Protein AF-A0A965QTH3-F1 (afdb_monomer_lite)

Radius of gyration: 21.05 Å; chains: 1; bounding box: 61×45×64 Å

pLDDT: mean 93.84, std 9.24, range [48.47, 98.81]

Foldseek 3Di:
DCVVVVVLLVVLVVVLVVLCVVCVVVVHGQAPDPPDPVSVVSNVSNVVSLVSNLVSLVVQLVCLVPDDDPDAPQLSLLQNLLSVLLNVLSVLVVVLNVQQNVQVVVVHHSQFDAQAAGSNQLSVLRNCSNPVSNVLLVLLVVLVPDSVLSNQLSVLLSQLSVLSSVLSVVCNNVRHHPPRDDPVSVVSNVSSVCSNVVSVVVSVVSNVPDDPPPPPPPPDD

Sequence (221 aa):
GDAWLAWATSLALGVEVALIDLQCWRGVASHFNRATPLDSALYDLMGALILGVTLVTFDLTVRWCVRRVDCDAAMLLAGRAGLALLFVSCLLGIWASVHGDRRVALGLSPETLGAAGVVKFPHGAAIHALQWLPVLAWAARRAGLDERRRLGCVAAATLGTVLVLGYALWQTLAGRGRFDAEPAAAILLFSGVACLAVPVGVTLWAAARRRPPGSAATRSA

Secondary structure (DSSP, 8-state):
-THHHHHHHHHHHHHHHHHHHHHHHTTS-SSS--SSHHHHHHHHHHHHHHHHHHHHHHHHHHHHHHS---S-HHHHHHHHHHHHHHHHHHHHHHHHHHHHHHHHHTTS-TTEETTTEETTHHHHHHTTHHHHHHHHHHHHHHTT--HHHHHHHHHHHHHHHHHHHHHHHHHHHTT--TT---HHHHHHHHHHHHHHHHHHHHHHHHHHHS--TTTTS----

Structure (mmCIF, N/CA/C/O backbone):
data_AF-A0A965QTH3-F1
#
_entry.id   AF-A0A965QTH3-F1
#
loop_
_atom_site.group_PDB
_atom_site.id
_atom_site.type_symbol
_atom_site.label_atom_id
_atom_site.label_alt_id
_atom_site.label_comp_id
_atom_site.label_asym_id
_atom_site.label_entity_id
_atom_site.label_seq_id
_atom_site.pdbx_PDB_ins_code
_atom_site.Cartn_x
_atom_site.Cartn_y
_atom_site.Cartn_z
_atom_site.occupancy
_atom_site.B_iso_or_equiv
_atom_site.auth_seq_id
_atom_site.auth_comp_id
_atom_site.auth_asym_id
_atom_site.auth_atom_id
_atom_site.pdbx_PDB_model_num
ATOM 1 N N . GLY A 1 1 ? -23.443 13.864 -4.305 1.00 73.00 1 GLY A N 1
ATOM 2 C CA . GLY A 1 1 ? -22.789 12.811 -3.503 1.00 73.00 1 GLY A CA 1
ATOM 3 C C . GLY A 1 1 ? -21.592 12.270 -4.259 1.00 73.00 1 GLY A C 1
ATOM 4 O O . GLY A 1 1 ? -21.601 12.336 -5.481 1.00 73.00 1 GLY A O 1
ATOM 5 N N . ASP A 1 2 ? -20.596 11.732 -3.553 1.00 81.81 2 ASP A N 1
ATOM 6 C CA . ASP A 1 2 ? -19.312 11.273 -4.125 1.00 81.81 2 ASP A CA 1
ATOM 7 C C . ASP A 1 2 ? -19.381 9.878 -4.781 1.00 81.81 2 ASP A C 1
ATOM 9 O O . ASP A 1 2 ? -18.364 9.297 -5.146 1.00 81.81 2 ASP A O 1
ATOM 13 N N . ALA A 1 3 ? -20.588 9.330 -4.957 1.00 86.38 3 ALA A N 1
ATOM 14 C CA . ALA A 1 3 ? -20.800 7.995 -5.512 1.00 86.38 3 ALA A CA 1
ATOM 15 C C . ALA A 1 3 ? -20.197 7.832 -6.915 1.00 86.38 3 ALA A C 1
ATOM 17 O O . ALA A 1 3 ? -19.650 6.782 -7.228 1.00 86.38 3 ALA A O 1
ATOM 18 N N . TRP A 1 4 ? -20.258 8.872 -7.749 1.00 88.56 4 TRP A N 1
ATOM 19 C CA . TRP A 1 4 ? -19.684 8.829 -9.093 1.00 88.56 4 TRP A CA 1
ATOM 20 C C . TRP A 1 4 ? -18.149 8.763 -9.066 1.00 88.56 4 TRP A C 1
ATOM 22 O O . TRP A 1 4 ? -17.576 8.030 -9.863 1.00 88.56 4 TRP A O 1
ATOM 32 N N . LEU A 1 5 ? -17.491 9.456 -8.123 1.00 88.19 5 LEU A N 1
ATOM 33 C CA . LEU A 1 5 ? -16.039 9.370 -7.920 1.00 88.19 5 LEU A CA 1
ATOM 34 C C . LEU A 1 5 ? -15.651 7.973 -7.451 1.00 88.19 5 LEU A C 1
ATOM 36 O O . LEU A 1 5 ? -14.729 7.381 -7.997 1.00 88.19 5 LEU A O 1
ATOM 40 N N . ALA A 1 6 ? -16.393 7.420 -6.489 1.00 86.25 6 ALA A N 1
ATOM 41 C CA . ALA A 1 6 ? -16.163 6.064 -6.004 1.00 86.25 6 ALA A CA 1
ATOM 42 C C . ALA A 1 6 ? -16.303 5.023 -7.129 1.00 86.25 6 ALA A C 1
ATOM 44 O O . ALA A 1 6 ? -15.431 4.168 -7.282 1.00 86.25 6 ALA A O 1
ATOM 45 N N . TRP A 1 7 ? -17.354 5.122 -7.952 1.00 89.88 7 TRP A N 1
ATOM 46 C CA . TRP A 1 7 ? -17.544 4.245 -9.110 1.00 89.88 7 TRP A CA 1
ATOM 47 C C . TRP A 1 7 ? -16.446 4.418 -10.153 1.00 89.88 7 TRP A C 1
ATOM 49 O O . TRP A 1 7 ? -15.889 3.419 -10.594 1.00 89.88 7 TRP A O 1
ATOM 59 N N . ALA A 1 8 ? -16.101 5.656 -10.514 1.00 88.62 8 ALA A N 1
ATOM 60 C CA . ALA A 1 8 ? -15.044 5.938 -11.480 1.00 88.62 8 ALA A CA 1
ATOM 61 C C . ALA A 1 8 ? -13.688 5.385 -11.014 1.00 88.62 8 ALA A C 1
ATOM 63 O O . ALA A 1 8 ? -13.015 4.703 -11.780 1.00 88.62 8 ALA A O 1
ATOM 64 N N . THR A 1 9 ? -13.315 5.604 -9.750 1.00 90.12 9 THR A N 1
ATOM 65 C CA . THR A 1 9 ? -12.084 5.056 -9.163 1.00 90.12 9 THR A CA 1
ATOM 66 C C . THR A 1 9 ? -12.103 3.531 -9.131 1.00 90.12 9 THR A C 1
ATOM 68 O O . THR A 1 9 ? -11.123 2.904 -9.525 1.00 90.12 9 THR A O 1
ATOM 71 N N . SER A 1 10 ? -13.213 2.919 -8.710 1.00 91.06 10 SER A N 1
ATOM 72 C CA . SER A 1 10 ? -13.341 1.459 -8.676 1.00 91.06 10 SER A CA 1
ATOM 73 C C . SER A 1 10 ? -13.263 0.837 -10.072 1.00 91.06 10 SER A C 1
ATOM 75 O O . SER A 1 10 ? -12.622 -0.198 -10.237 1.00 91.06 10 SER A O 1
ATOM 77 N N . LEU A 1 11 ? -13.903 1.452 -11.070 1.00 94.25 11 LEU A N 1
ATOM 78 C CA . LEU A 1 11 ? -13.837 1.023 -12.468 1.00 94.25 11 LEU A CA 1
ATOM 79 C C . LEU A 1 11 ? -12.425 1.175 -13.024 1.00 94.25 11 LEU A C 1
ATOM 81 O O . LEU A 1 11 ? -11.930 0.236 -13.631 1.00 94.25 11 LEU A O 1
ATOM 85 N N . ALA A 1 12 ? -11.764 2.311 -12.787 1.00 95.06 12 ALA A N 1
ATOM 86 C CA . ALA A 1 12 ? -10.400 2.544 -13.251 1.00 95.06 12 ALA A CA 1
ATOM 87 C C . ALA A 1 12 ? -9.425 1.489 -12.710 1.00 95.06 12 ALA A C 1
ATOM 89 O O . ALA A 1 12 ? -8.691 0.892 -13.491 1.00 95.06 12 ALA A O 1
ATOM 90 N N . LEU A 1 13 ? -9.485 1.195 -11.405 1.00 93.81 13 LEU A N 1
ATOM 91 C CA . LEU A 1 13 ? -8.677 0.145 -10.776 1.00 93.81 13 LEU A CA 1
ATOM 92 C C . LEU A 1 13 ? -9.013 -1.253 -11.319 1.00 93.81 13 LEU A C 1
ATOM 94 O O . LEU A 1 13 ? -8.118 -2.051 -11.576 1.00 93.81 13 LEU A O 1
ATOM 98 N N . GLY A 1 14 ? -10.299 -1.561 -11.515 1.00 96.38 14 GLY A N 1
ATOM 99 C CA . GLY A 1 14 ? -10.724 -2.849 -12.070 1.00 96.38 14 GLY A CA 1
ATOM 100 C C . GLY A 1 14 ? -10.267 -3.053 -13.516 1.00 96.38 14 GLY A C 1
ATOM 101 O O . GLY A 1 14 ? -9.782 -4.127 -13.865 1.00 96.38 14 GLY A O 1
ATOM 102 N N . VAL A 1 15 ? -10.381 -2.012 -14.346 1.00 97.56 15 VAL A N 1
ATOM 103 C CA . VAL A 1 15 ? -9.888 -2.020 -15.729 1.00 97.56 15 VAL A CA 1
ATOM 104 C C . VAL A 1 15 ? -8.377 -2.183 -15.743 1.00 97.56 15 VAL A C 1
ATOM 106 O O . VAL A 1 15 ? -7.878 -3.025 -16.473 1.00 97.56 15 VAL A O 1
ATOM 109 N N . GLU A 1 16 ? -7.644 -1.433 -14.928 1.00 96.00 16 GLU A N 1
ATOM 110 C CA . GLU A 1 16 ? -6.188 -1.535 -14.871 1.00 96.00 16 GLU A CA 1
ATOM 111 C C . GLU A 1 16 ? -5.713 -2.956 -14.529 1.00 96.00 16 GLU A C 1
ATOM 113 O O . GLU A 1 16 ? -4.868 -3.499 -15.239 1.00 96.00 16 GLU A O 1
ATOM 118 N N . VAL A 1 17 ? -6.292 -3.594 -13.503 1.00 96.19 17 VAL A N 1
ATOM 119 C CA . VAL A 1 17 ? -5.976 -4.992 -13.161 1.00 96.19 17 VAL A CA 1
ATOM 120 C C . VAL A 1 17 ? -6.290 -5.922 -14.335 1.00 96.19 17 VAL A C 1
ATOM 122 O O . VAL A 1 17 ? -5.450 -6.740 -14.700 1.00 96.19 17 VAL A O 1
ATOM 125 N N . ALA A 1 18 ? -7.432 -5.739 -15.005 1.00 98.06 18 ALA A N 1
ATOM 126 C CA . ALA A 1 18 ? -7.775 -6.525 -16.189 1.00 98.06 18 ALA A CA 1
ATOM 127 C C . ALA A 1 18 ? -6.779 -6.329 -17.350 1.00 98.06 18 ALA A C 1
ATOM 129 O O . ALA A 1 18 ? -6.479 -7.282 -18.069 1.00 98.06 18 ALA A O 1
ATOM 130 N N . LEU A 1 19 ? -6.234 -5.120 -17.538 1.00 98.06 19 LEU A N 1
ATOM 131 C CA . LEU A 1 19 ? -5.194 -4.849 -18.538 1.00 98.06 19 LEU A CA 1
ATOM 132 C C . LEU A 1 19 ? -3.857 -5.508 -18.170 1.00 98.06 19 LEU A C 1
ATOM 134 O O . LEU A 1 19 ? -3.174 -6.042 -19.048 1.00 98.06 19 LEU A O 1
ATOM 138 N N . ILE A 1 20 ? -3.492 -5.506 -16.885 1.00 96.94 20 ILE A N 1
ATOM 139 C CA . ILE A 1 20 ? -2.313 -6.218 -16.374 1.00 96.94 20 ILE A CA 1
ATOM 140 C C . ILE A 1 20 ? -2.454 -7.722 -16.629 1.00 96.94 20 ILE A C 1
ATOM 142 O O . ILE A 1 20 ? -1.529 -8.338 -17.166 1.00 96.94 20 ILE A O 1
ATOM 146 N N . ASP A 1 21 ? -3.612 -8.294 -16.303 1.00 97.94 21 ASP A N 1
ATOM 147 C CA . ASP A 1 21 ? -3.910 -9.713 -16.499 1.00 97.94 21 ASP A CA 1
ATOM 148 C C . ASP A 1 21 ? -3.922 -10.087 -17.985 1.00 97.94 21 ASP A C 1
ATOM 150 O O . ASP A 1 21 ? -3.374 -11.120 -18.368 1.00 97.94 21 ASP A O 1
ATOM 154 N N . LEU A 1 22 ? -4.468 -9.221 -18.846 1.00 98.00 22 LEU A N 1
ATOM 155 C CA . LEU A 1 22 ? -4.425 -9.395 -20.297 1.00 98.00 22 LEU A CA 1
ATOM 156 C C . LEU A 1 22 ? -2.983 -9.483 -20.811 1.00 98.00 22 LEU A C 1
ATOM 158 O O . LEU A 1 22 ? -2.667 -10.362 -21.614 1.00 98.00 22 LEU A O 1
ATOM 162 N N . GLN A 1 23 ? -2.100 -8.589 -20.360 1.00 98.12 23 GLN A N 1
ATOM 163 C CA . GLN A 1 23 ? -0.690 -8.620 -20.753 1.00 98.12 23 GLN A CA 1
ATOM 164 C C . GLN A 1 23 ? 0.025 -9.868 -20.215 1.00 98.12 23 GLN A C 1
ATOM 166 O O . GLN A 1 23 ? 0.783 -10.506 -20.948 1.00 98.12 23 GLN A O 1
ATOM 171 N N . CYS A 1 24 ? -0.294 -10.284 -18.986 1.00 97.44 24 CYS A N 1
ATOM 172 C CA . CYS A 1 24 ? 0.198 -11.535 -18.414 1.00 97.44 24 CYS A CA 1
ATOM 173 C C . CYS A 1 24 ? -0.239 -12.755 -19.244 1.00 97.44 24 CYS A C 1
ATOM 175 O O . CYS A 1 24 ? 0.595 -13.595 -19.581 1.00 97.44 24 CYS A O 1
ATOM 177 N N . TRP A 1 25 ? -1.512 -12.820 -19.647 1.00 98.06 25 TRP A N 1
ATOM 178 C CA . TRP A 1 25 ? -2.051 -13.883 -20.502 1.00 98.06 25 TRP A CA 1
ATOM 179 C C . TRP A 1 25 ? -1.383 -13.925 -21.882 1.00 98.06 25 TRP A C 1
ATOM 181 O O . TRP A 1 25 ? -1.122 -15.002 -22.415 1.00 98.06 25 TRP A O 1
ATOM 191 N N . ARG A 1 26 ? -1.031 -12.759 -22.434 1.00 97.81 26 ARG A N 1
ATOM 192 C CA . ARG A 1 26 ? -0.237 -12.641 -23.668 1.00 97.81 26 ARG A CA 1
ATOM 193 C C . ARG A 1 26 ? 1.234 -13.050 -23.496 1.00 97.81 26 ARG A C 1
ATOM 195 O O . ARG A 1 26 ? 1.957 -13.083 -24.488 1.00 97.81 26 ARG A O 1
ATOM 202 N N . GLY A 1 27 ? 1.688 -13.341 -22.276 1.00 97.69 27 GLY A N 1
ATOM 203 C CA . GLY A 1 27 ? 3.070 -13.721 -21.981 1.00 97.69 27 GLY A CA 1
ATOM 204 C C . GLY A 1 27 ? 4.064 -12.561 -22.069 1.00 97.69 27 GLY A C 1
ATOM 205 O O . GLY A 1 27 ? 5.256 -12.798 -22.256 1.00 97.69 27 GLY A O 1
ATOM 206 N N . VAL A 1 28 ? 3.596 -11.314 -21.956 1.00 97.44 28 VAL A N 1
ATOM 207 C CA . VAL A 1 28 ? 4.435 -10.112 -22.061 1.00 97.44 28 VAL A CA 1
ATOM 208 C C . VAL A 1 28 ? 4.314 -9.234 -20.816 1.00 97.44 28 VAL A C 1
ATOM 210 O O . VAL A 1 28 ? 3.389 -9.362 -20.014 1.00 97.44 28 VAL A O 1
ATOM 213 N N . ALA A 1 29 ? 5.269 -8.323 -20.629 1.00 95.62 29 ALA A N 1
ATOM 214 C CA . ALA A 1 29 ? 5.224 -7.383 -19.516 1.00 95.62 29 ALA A CA 1
ATOM 215 C C . ALA A 1 29 ? 4.083 -6.364 -19.695 1.00 95.62 29 ALA A C 1
ATOM 217 O O . ALA A 1 29 ? 3.854 -5.861 -20.796 1.00 95.62 29 ALA A O 1
ATOM 218 N N . SER A 1 30 ? 3.394 -6.036 -18.598 1.00 95.44 30 SER A N 1
ATOM 219 C CA . SER A 1 30 ? 2.362 -4.990 -18.570 1.00 95.44 30 SER A CA 1
ATOM 220 C C . SER A 1 30 ? 2.936 -3.581 -18.422 1.00 95.44 30 SER A C 1
ATOM 222 O O . SER A 1 30 ? 2.372 -2.625 -18.939 1.00 95.44 30 SER A O 1
ATOM 224 N N . HIS A 1 31 ? 4.073 -3.457 -17.737 1.00 94.94 31 HIS A N 1
ATOM 225 C CA . HIS A 1 31 ? 4.757 -2.190 -17.498 1.00 94.94 31 HIS A CA 1
ATOM 226 C C . HIS A 1 31 ? 6.033 -2.116 -18.327 1.00 94.94 31 HIS A C 1
ATOM 228 O O . HIS A 1 31 ? 6.729 -3.120 -18.485 1.00 94.94 31 HIS A O 1
ATOM 234 N N . PHE A 1 32 ? 6.345 -0.920 -18.830 1.00 96.12 32 PHE A N 1
ATOM 235 C CA . PHE A 1 32 ? 7.541 -0.626 -19.632 1.00 96.12 32 PHE A CA 1
ATOM 236 C C . PHE A 1 32 ? 7.612 -1.344 -20.991 1.00 96.12 32 PHE A C 1
ATOM 238 O O . PHE A 1 32 ? 8.602 -1.213 -21.711 1.00 96.12 32 PHE A O 1
ATOM 245 N N . ASN A 1 33 ? 6.572 -2.088 -21.376 1.00 95.81 33 ASN A N 1
ATOM 246 C CA . ASN A 1 33 ? 6.525 -2.786 -22.652 1.00 95.81 33 ASN A CA 1
ATOM 247 C C . ASN A 1 33 ? 6.054 -1.848 -23.769 1.00 95.81 33 ASN A C 1
ATOM 249 O O . ASN A 1 33 ? 4.888 -1.469 -23.839 1.00 95.81 33 ASN A O 1
ATOM 253 N N . ARG A 1 34 ? 6.980 -1.499 -24.663 1.00 95.50 34 ARG A N 1
ATOM 254 C CA . ARG A 1 34 ? 6.742 -0.651 -25.841 1.00 95.50 34 ARG A CA 1
ATOM 255 C C . ARG A 1 34 ? 7.023 -1.395 -27.155 1.00 95.50 34 ARG A C 1
ATOM 257 O O . ARG A 1 34 ? 7.287 -0.762 -28.170 1.00 95.50 34 ARG A O 1
ATOM 264 N N . ALA A 1 35 ? 7.010 -2.732 -27.145 1.00 95.81 35 ALA A N 1
ATOM 265 C CA . ALA A 1 35 ? 7.420 -3.542 -28.296 1.00 95.81 35 ALA A CA 1
ATOM 266 C C . ALA A 1 35 ? 6.479 -3.413 -29.507 1.00 95.81 35 ALA A C 1
ATOM 268 O O . ALA A 1 35 ? 6.921 -3.513 -30.650 1.00 95.81 35 ALA A O 1
ATOM 269 N N . THR A 1 36 ? 5.185 -3.184 -29.266 1.00 97.62 36 THR A N 1
ATOM 270 C CA . THR A 1 36 ? 4.169 -3.011 -30.313 1.00 97.62 36 THR A CA 1
ATOM 271 C C . THR A 1 36 ? 3.303 -1.769 -30.058 1.00 97.62 36 THR A C 1
ATOM 273 O O . THR A 1 36 ? 3.272 -1.254 -28.931 1.00 97.62 36 THR A O 1
ATOM 276 N N . PRO A 1 37 ? 2.547 -1.284 -31.067 1.00 98.00 37 PRO A N 1
ATOM 277 C CA . PRO A 1 37 ? 1.574 -0.211 -30.863 1.00 98.00 37 PRO A CA 1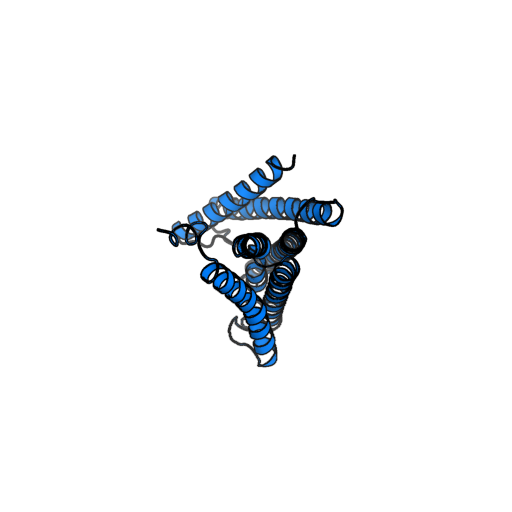
ATOM 278 C C . PRO A 1 37 ? 0.507 -0.558 -29.816 1.00 98.00 37 PRO A C 1
ATOM 280 O O . PRO A 1 37 ? 0.137 0.299 -29.018 1.00 98.00 37 PRO A O 1
ATOM 283 N N . LEU A 1 38 ? 0.055 -1.819 -29.777 1.00 97.50 38 LEU A N 1
ATOM 284 C CA . LEU A 1 38 ? -0.901 -2.290 -28.774 1.00 97.50 38 LEU A CA 1
ATOM 285 C C . LEU A 1 38 ? -0.301 -2.226 -27.366 1.00 97.50 38 LEU A C 1
ATOM 287 O O . LEU A 1 38 ? -0.939 -1.703 -26.460 1.00 97.50 38 LEU A O 1
ATOM 291 N N . ASP A 1 39 ? 0.926 -2.717 -27.180 1.00 97.94 39 ASP A N 1
ATOM 292 C CA . ASP A 1 39 ? 1.582 -2.700 -25.865 1.00 97.94 39 ASP A CA 1
ATOM 293 C C . ASP A 1 39 ? 1.787 -1.278 -25.351 1.00 97.94 39 ASP A C 1
ATOM 295 O O . ASP A 1 39 ? 1.510 -0.993 -24.187 1.00 97.94 39 ASP A O 1
ATOM 299 N N . SER A 1 40 ? 2.170 -0.373 -26.254 1.00 97.19 40 SER A N 1
ATOM 300 C CA . SER A 1 40 ? 2.314 1.048 -25.947 1.00 97.19 40 SER A CA 1
ATOM 301 C C . SER A 1 40 ? 0.989 1.672 -25.515 1.00 97.19 40 SER A C 1
ATOM 303 O O . SER A 1 40 ? 0.940 2.315 -24.471 1.00 97.19 40 SER A O 1
ATOM 305 N N . ALA A 1 41 ? -0.090 1.433 -26.267 1.00 98.12 41 ALA A N 1
ATOM 306 C CA . ALA A 1 41 ? -1.413 1.956 -25.938 1.00 98.12 41 ALA A CA 1
ATOM 307 C C . ALA A 1 41 ? -1.938 1.417 -24.598 1.00 98.12 41 ALA A C 1
ATOM 309 O O . ALA A 1 41 ? -2.519 2.169 -23.819 1.00 98.12 41 ALA A O 1
ATOM 310 N N . LEU A 1 42 ? -1.717 0.130 -24.312 1.00 98.00 42 LEU A N 1
ATOM 311 C CA . LEU A 1 42 ? -2.116 -0.483 -23.044 1.00 98.00 42 LEU A CA 1
ATOM 312 C C . LEU A 1 42 ? -1.326 0.089 -21.863 1.00 98.00 42 LEU A C 1
ATOM 314 O O . LEU A 1 42 ? -1.926 0.416 -20.840 1.00 98.00 42 LEU A O 1
ATOM 318 N N . TYR A 1 43 ? -0.011 0.266 -22.014 1.00 97.31 43 TYR A N 1
ATOM 319 C CA . TYR A 1 43 ? 0.823 0.869 -20.976 1.00 97.31 43 TYR A CA 1
ATOM 320 C C . TYR A 1 43 ? 0.450 2.342 -20.720 1.00 97.31 43 TYR A C 1
ATOM 322 O O . TYR A 1 43 ? 0.309 2.745 -19.565 1.00 97.31 43 TYR A O 1
ATOM 330 N N . ASP A 1 44 ? 0.194 3.127 -21.773 1.00 97.31 44 ASP A N 1
ATOM 331 C CA . ASP A 1 44 ? -0.268 4.519 -21.645 1.00 97.31 44 ASP A CA 1
ATOM 332 C C . ASP A 1 44 ? -1.647 4.612 -20.984 1.00 97.31 44 ASP A C 1
ATOM 334 O O . ASP A 1 44 ? -1.867 5.463 -20.119 1.00 97.31 44 ASP A O 1
ATOM 338 N N . LEU A 1 45 ? -2.572 3.718 -21.350 1.00 97.81 45 LEU A N 1
ATOM 339 C CA . LEU A 1 45 ? -3.907 3.663 -20.761 1.00 97.81 45 LEU A CA 1
ATOM 340 C C . LEU A 1 45 ? -3.842 3.355 -19.262 1.00 97.81 45 LEU A C 1
ATOM 342 O O . LEU A 1 45 ? -4.473 4.060 -18.477 1.00 97.81 45 LEU A O 1
ATOM 346 N N . MET A 1 46 ? -3.056 2.357 -18.851 1.00 97.38 46 MET A N 1
ATOM 347 C CA . MET A 1 46 ? -2.835 2.057 -17.431 1.00 97.38 46 MET A CA 1
ATOM 348 C C . MET A 1 46 ? -2.269 3.274 -16.684 1.00 97.38 46 MET A C 1
ATOM 350 O O . MET A 1 46 ? -2.794 3.659 -15.639 1.00 97.38 46 MET A O 1
ATOM 354 N N . GLY A 1 47 ? -1.258 3.939 -17.256 1.00 95.38 47 GLY A N 1
ATOM 355 C CA . GLY A 1 47 ? -0.683 5.158 -16.684 1.00 95.38 47 GLY A CA 1
ATOM 356 C C . GLY A 1 47 ? -1.711 6.282 -16.506 1.00 95.38 47 GLY A C 1
ATOM 357 O O . GLY A 1 47 ? -1.771 6.908 -15.445 1.00 95.38 47 GLY A O 1
ATOM 358 N N . ALA A 1 48 ? -2.565 6.510 -17.507 1.00 96.62 48 ALA A N 1
ATOM 359 C CA . ALA A 1 48 ? -3.630 7.510 -17.444 1.00 96.62 48 ALA A CA 1
ATOM 360 C C . ALA A 1 48 ? -4.695 7.173 -16.385 1.00 96.62 48 ALA A C 1
ATOM 362 O O . ALA A 1 48 ? -5.123 8.060 -15.639 1.00 96.62 48 ALA A O 1
ATOM 363 N N . LEU A 1 49 ? -5.094 5.899 -16.280 1.00 95.81 49 LEU A N 1
ATOM 364 C CA . LEU A 1 49 ? -6.033 5.425 -15.258 1.00 95.81 49 LEU A CA 1
ATOM 365 C C . LEU A 1 49 ? -5.484 5.679 -13.848 1.00 95.81 49 LEU A C 1
ATOM 367 O O . LEU A 1 49 ? -6.182 6.273 -13.023 1.00 95.81 49 LEU A O 1
ATOM 371 N N . ILE A 1 50 ? -4.224 5.319 -13.587 1.00 93.81 50 ILE A N 1
ATOM 372 C CA . ILE A 1 50 ? -3.588 5.535 -1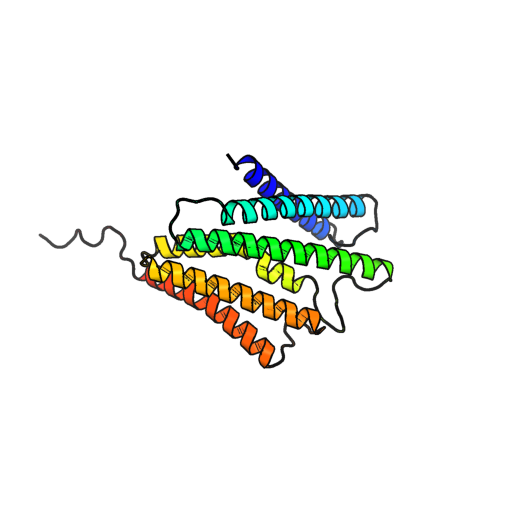2.279 1.00 93.81 50 ILE A CA 1
ATOM 373 C C . ILE A 1 50 ? -3.396 7.004 -11.954 1.00 93.81 50 ILE A C 1
ATOM 375 O O . ILE A 1 50 ? -3.596 7.400 -10.803 1.00 93.81 50 ILE A O 1
ATOM 379 N N . LEU A 1 51 ? -3.060 7.839 -12.936 1.00 95.06 51 LEU A N 1
ATOM 380 C CA . LEU A 1 51 ? -2.999 9.279 -12.718 1.00 95.06 51 LEU A CA 1
ATOM 381 C C . LEU A 1 51 ? -4.370 9.818 -12.281 1.00 95.06 51 LEU A C 1
ATOM 383 O O . LEU A 1 51 ? -4.458 10.550 -11.295 1.00 95.06 51 LEU A O 1
ATOM 387 N N . GLY A 1 52 ? -5.446 9.388 -12.947 1.00 94.81 52 GLY A N 1
ATOM 388 C CA . GLY A 1 52 ? -6.818 9.715 -12.558 1.00 94.81 52 GLY A CA 1
ATOM 389 C C . GLY A 1 52 ? -7.157 9.260 -11.134 1.00 94.81 52 GLY A C 1
ATOM 390 O O . GLY A 1 52 ? -7.626 10.060 -10.323 1.00 94.81 52 GLY A O 1
ATOM 391 N N . VAL A 1 53 ? -6.860 8.003 -10.792 1.00 93.69 53 VAL A N 1
ATOM 392 C CA . VAL A 1 53 ? -7.063 7.456 -9.437 1.00 93.69 53 VAL A CA 1
ATOM 393 C C . VAL A 1 53 ? -6.264 8.240 -8.395 1.00 93.69 53 VAL A C 1
ATOM 395 O O . VAL A 1 53 ? -6.780 8.528 -7.314 1.00 93.69 53 VAL A O 1
ATOM 398 N N . THR A 1 54 ? -5.035 8.639 -8.720 1.00 95.00 54 THR A N 1
ATOM 399 C CA . THR A 1 54 ? -4.165 9.422 -7.834 1.00 95.00 54 THR A CA 1
ATOM 400 C C . THR A 1 54 ? -4.783 10.785 -7.525 1.00 95.00 54 THR A C 1
ATOM 402 O O . THR A 1 54 ? -4.835 11.179 -6.360 1.00 95.00 54 THR A O 1
ATOM 405 N N . LEU A 1 55 ? -5.310 11.481 -8.538 1.00 95.12 55 LEU A N 1
ATOM 406 C CA . LEU A 1 55 ? -5.969 12.781 -8.372 1.00 95.12 55 LEU A CA 1
ATOM 407 C C . LEU A 1 55 ? -7.247 12.677 -7.530 1.00 95.12 55 LEU A C 1
ATOM 409 O O . LEU A 1 55 ? -7.459 13.491 -6.631 1.00 95.12 55 LEU A O 1
ATOM 413 N N . VAL A 1 56 ? -8.073 11.654 -7.770 1.00 92.62 56 VAL A N 1
ATOM 414 C CA . VAL A 1 56 ? -9.280 11.418 -6.959 1.00 92.62 56 VAL A CA 1
ATOM 415 C C . VAL A 1 56 ? -8.912 11.072 -5.516 1.00 92.62 56 VAL A C 1
ATOM 417 O O . VAL A 1 56 ? -9.520 11.592 -4.582 1.00 92.62 56 VAL A O 1
ATOM 420 N N . THR A 1 57 ? -7.891 10.238 -5.313 1.00 92.00 57 THR A N 1
ATOM 421 C CA . THR A 1 57 ? -7.420 9.863 -3.972 1.00 92.00 57 THR A CA 1
ATOM 422 C C . THR A 1 57 ? -6.868 11.075 -3.225 1.00 92.00 57 THR A C 1
ATOM 424 O O . THR A 1 57 ? -7.167 11.243 -2.043 1.00 92.00 57 THR A O 1
ATOM 427 N N . PHE A 1 58 ? -6.124 11.956 -3.899 1.00 93.12 58 PHE A N 1
ATOM 428 C CA . PHE A 1 58 ? -5.660 13.223 -3.333 1.00 93.12 58 PHE A CA 1
ATOM 429 C C . PHE A 1 58 ? -6.830 14.094 -2.862 1.00 93.12 58 PHE A C 1
ATOM 431 O O . PHE A 1 58 ? -6.887 14.480 -1.694 1.00 93.12 58 PHE A O 1
ATOM 438 N N . ASP A 1 59 ? -7.798 14.347 -3.744 1.00 92.88 59 ASP A N 1
ATOM 439 C CA . ASP A 1 59 ? -8.979 15.156 -3.438 1.00 92.88 59 ASP A CA 1
ATOM 440 C C . ASP A 1 59 ? -9.801 14.558 -2.279 1.00 92.88 59 ASP A C 1
ATOM 442 O O . ASP A 1 59 ? -10.162 15.263 -1.333 1.00 92.88 59 ASP A O 1
ATOM 446 N N . LEU A 1 60 ? -10.040 13.242 -2.283 1.00 89.75 60 LEU A N 1
ATOM 447 C CA . LEU A 1 60 ? -10.711 12.550 -1.17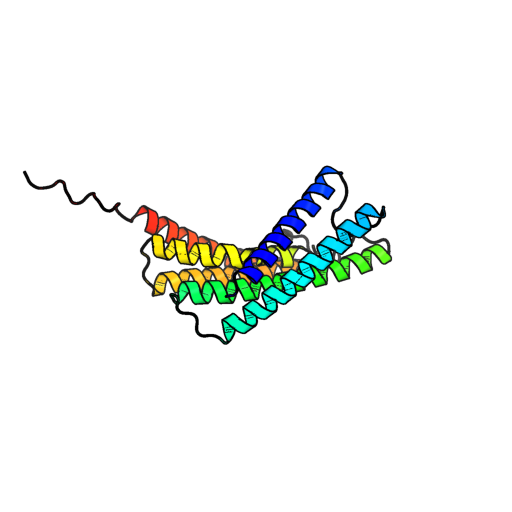6 1.00 89.75 60 LEU A CA 1
ATOM 448 C C . LEU A 1 60 ? -9.920 12.643 0.131 1.00 89.75 60 LEU A C 1
ATOM 450 O O . LEU A 1 60 ? -10.520 12.905 1.171 1.00 89.75 60 LEU A O 1
ATOM 454 N N . THR A 1 61 ? -8.596 12.487 0.093 1.00 90.50 61 THR A N 1
ATOM 455 C CA . THR A 1 61 ? -7.734 12.615 1.278 1.00 90.50 61 THR A CA 1
ATOM 456 C C . THR A 1 61 ? -7.852 14.014 1.881 1.00 90.50 61 THR A C 1
ATOM 458 O O . THR A 1 61 ? -8.103 14.152 3.079 1.00 90.50 61 THR A O 1
ATOM 461 N N . VAL A 1 62 ? -7.756 15.064 1.056 1.00 90.38 62 VAL A N 1
ATOM 462 C CA . VAL A 1 62 ? -7.899 16.459 1.501 1.00 90.38 62 VAL A CA 1
ATOM 463 C C . VAL A 1 62 ? -9.289 16.702 2.085 1.00 90.38 62 VAL A C 1
ATOM 465 O O . VAL A 1 62 ? -9.406 17.172 3.219 1.00 90.38 62 VAL A O 1
ATOM 468 N N . ARG A 1 63 ? -10.355 16.334 1.358 1.00 89.44 63 ARG A N 1
ATOM 469 C CA . ARG A 1 63 ? -11.743 16.518 1.812 1.00 89.44 63 ARG A CA 1
ATOM 470 C C . ARG A 1 63 ? -12.024 15.784 3.117 1.00 89.44 63 ARG A C 1
ATOM 472 O O . ARG A 1 63 ? -12.684 16.344 3.988 1.00 89.44 63 ARG A O 1
ATOM 479 N N . TRP A 1 64 ? -11.508 14.571 3.282 1.00 83.50 64 TRP A N 1
ATOM 480 C CA . TRP A 1 64 ? -11.701 13.767 4.489 1.00 83.50 64 TRP A CA 1
ATOM 481 C C . TRP A 1 64 ? -10.935 14.318 5.707 1.00 83.50 64 TRP A C 1
ATOM 483 O O . TRP A 1 64 ? -11.364 14.165 6.858 1.00 83.50 64 TRP A O 1
ATOM 493 N N . CYS A 1 65 ? -9.812 14.999 5.482 1.00 81.94 65 CYS A N 1
ATOM 494 C CA . CYS A 1 65 ? -9.078 15.692 6.540 1.00 81.94 65 CYS A CA 1
ATOM 495 C C . CYS A 1 65 ? -9.795 16.963 7.021 1.00 81.94 65 CYS A C 1
ATOM 497 O O . CYS A 1 65 ? -9.770 17.246 8.218 1.00 81.94 65 CYS A O 1
ATOM 499 N N . VAL A 1 66 ? -10.459 17.705 6.127 1.00 84.94 66 VAL A N 1
ATOM 500 C CA . VAL A 1 66 ? -11.077 19.005 6.464 1.00 84.94 66 VAL A CA 1
ATOM 501 C C . VAL A 1 66 ? -12.563 18.925 6.820 1.00 84.94 66 VAL A C 1
ATOM 503 O O . VAL A 1 66 ? -13.062 19.766 7.567 1.00 84.94 66 VAL A O 1
ATOM 506 N N . ARG A 1 67 ? -13.300 17.937 6.300 1.00 86.19 67 ARG A N 1
ATOM 507 C CA . ARG A 1 67 ? -14.737 17.793 6.568 1.00 86.19 67 ARG A CA 1
ATOM 508 C C . ARG A 1 67 ? -14.984 17.014 7.854 1.00 86.19 67 ARG A C 1
ATOM 510 O O . ARG A 1 67 ? -14.253 16.089 8.206 1.00 86.19 67 ARG A O 1
ATOM 517 N N . ARG A 1 68 ? -16.074 17.367 8.540 1.00 83.12 68 ARG A N 1
ATOM 518 C CA . ARG A 1 68 ? -16.627 16.537 9.614 1.00 83.12 68 ARG A CA 1
ATOM 519 C C . ARG A 1 68 ? -17.362 15.364 8.978 1.00 83.12 68 ARG A C 1
ATOM 521 O O . ARG A 1 68 ? -18.274 15.572 8.183 1.00 83.12 68 ARG A O 1
ATOM 528 N N . VAL A 1 69 ? -16.939 14.156 9.321 1.00 84.00 69 VAL A N 1
ATOM 529 C CA . VAL A 1 69 ? -17.584 12.907 8.914 1.00 84.00 69 VAL A CA 1
ATOM 530 C C . VAL A 1 69 ? -18.174 12.286 10.168 1.00 84.00 69 VAL A C 1
ATOM 532 O O . VAL A 1 69 ? -17.473 12.150 11.170 1.00 84.00 69 VAL A O 1
ATOM 535 N N . ASP A 1 70 ? -19.459 11.953 10.118 1.00 86.56 70 ASP A N 1
ATOM 536 C CA . ASP A 1 70 ? -20.151 11.316 11.233 1.00 86.56 70 ASP A CA 1
ATOM 537 C C . ASP A 1 70 ? -19.942 9.797 11.175 1.00 86.56 70 ASP A C 1
ATOM 539 O O . ASP A 1 70 ? -20.603 9.075 10.425 1.00 86.56 70 ASP A O 1
ATOM 543 N N . CYS A 1 71 ? -18.937 9.318 11.903 1.00 88.50 71 CYS A N 1
ATOM 544 C CA . CYS A 1 71 ? -18.642 7.901 12.084 1.00 88.50 71 CYS A CA 1
ATOM 545 C C . CYS A 1 71 ? -17.860 7.685 13.388 1.00 88.50 71 CYS A C 1
ATOM 547 O O . CYS A 1 71 ? -17.282 8.627 13.933 1.00 88.50 71 CYS A O 1
ATOM 549 N N . ASP A 1 72 ? -17.806 6.439 13.873 1.00 93.44 72 ASP A N 1
ATOM 550 C CA . ASP A 1 72 ? -17.007 6.087 15.053 1.00 93.44 72 ASP A CA 1
ATOM 551 C C . ASP A 1 72 ? -15.514 6.424 14.867 1.00 93.44 72 ASP A C 1
ATOM 553 O O . ASP A 1 72 ? -15.005 6.470 13.742 1.00 93.44 72 ASP A O 1
ATOM 557 N N . ALA A 1 73 ? -14.799 6.698 15.964 1.00 95.31 73 ALA A N 1
ATOM 558 C CA . ALA A 1 73 ? -13.446 7.250 15.903 1.00 95.31 73 ALA A CA 1
ATOM 559 C C . ALA A 1 73 ? -12.454 6.266 15.267 1.00 95.31 73 ALA A C 1
ATOM 561 O O . ALA A 1 73 ? -11.518 6.680 14.579 1.00 95.31 73 ALA A O 1
ATOM 562 N N . ALA A 1 74 ? -12.676 4.963 15.460 1.00 97.38 74 ALA A N 1
ATOM 563 C CA . ALA A 1 74 ? -11.884 3.916 14.828 1.00 97.38 74 ALA A CA 1
ATOM 564 C C . ALA A 1 74 ? -12.065 3.913 13.300 1.00 97.38 74 ALA A C 1
ATOM 566 O O . ALA A 1 74 ? -11.073 3.902 12.573 1.00 97.38 74 ALA A O 1
ATOM 567 N N . MET A 1 75 ? -13.304 3.982 12.804 1.00 97.06 75 MET A N 1
ATOM 568 C CA . MET A 1 75 ? -13.587 4.097 11.369 1.00 97.06 75 MET A CA 1
ATOM 569 C C . MET A 1 75 ? -13.060 5.413 10.779 1.00 97.06 75 MET A C 1
ATOM 571 O O . MET A 1 75 ? -12.508 5.418 9.677 1.00 97.06 75 MET A O 1
ATOM 575 N N . LEU A 1 76 ? -13.164 6.520 11.522 1.00 95.25 76 LEU A N 1
ATOM 576 C CA . LEU A 1 76 ? -12.640 7.816 11.092 1.00 95.25 76 LEU A CA 1
ATOM 577 C C . LEU A 1 76 ? -11.120 7.772 10.892 1.00 95.25 76 LEU A C 1
ATOM 579 O O . LEU A 1 76 ? -10.620 8.250 9.870 1.00 95.25 76 LEU A O 1
ATOM 583 N N . LEU A 1 77 ? -10.390 7.188 11.851 1.00 96.69 77 LEU A N 1
ATOM 584 C CA . LEU A 1 77 ? -8.946 6.981 11.744 1.00 96.69 77 LEU A CA 1
ATOM 585 C C . LEU A 1 77 ? -8.609 6.040 10.584 1.00 96.69 77 LEU A C 1
ATOM 587 O O . LEU A 1 77 ? -7.726 6.361 9.794 1.00 96.69 77 LEU A O 1
ATOM 591 N N . ALA A 1 78 ? -9.328 4.922 10.454 1.00 97.31 78 ALA A N 1
ATOM 592 C CA . ALA A 1 78 ? -9.112 3.943 9.394 1.00 97.31 78 ALA A CA 1
ATOM 593 C C . ALA A 1 78 ? -9.264 4.559 7.995 1.00 97.31 78 ALA A C 1
ATOM 595 O O . ALA A 1 78 ? -8.407 4.349 7.141 1.00 97.31 78 ALA A O 1
ATOM 596 N N . GLY A 1 79 ? -10.311 5.363 7.778 1.00 94.88 79 GLY A N 1
ATOM 597 C CA . GLY A 1 79 ? -10.522 6.081 6.520 1.00 94.88 79 GLY A CA 1
ATOM 598 C C . GLY A 1 79 ? -9.421 7.106 6.235 1.00 94.88 79 GLY A C 1
ATOM 599 O O . GLY A 1 79 ? -8.873 7.123 5.136 1.00 94.88 79 GLY A O 1
ATOM 600 N N . ARG A 1 80 ? -9.035 7.915 7.237 1.00 94.62 80 ARG A N 1
ATOM 601 C CA . ARG A 1 80 ? -7.964 8.926 7.104 1.00 94.62 80 ARG A CA 1
ATOM 602 C C . ARG A 1 80 ? -6.617 8.304 6.774 1.00 94.62 80 ARG A C 1
ATOM 604 O O . ARG A 1 80 ? -5.974 8.698 5.806 1.00 94.62 80 ARG A O 1
ATOM 611 N N . ALA A 1 81 ? -6.199 7.342 7.589 1.00 96.94 81 ALA A N 1
ATOM 612 C CA . ALA A 1 81 ? -4.929 6.657 7.420 1.00 96.94 81 ALA A CA 1
ATOM 613 C C . ALA A 1 81 ? -4.904 5.851 6.118 1.00 96.94 81 ALA A C 1
ATOM 615 O O . ALA A 1 81 ? -3.924 5.918 5.385 1.00 96.94 81 ALA A O 1
ATOM 616 N N . GLY A 1 82 ? -5.994 5.147 5.800 1.00 96.75 82 GLY A N 1
ATOM 617 C CA . GLY A 1 82 ? -6.124 4.367 4.575 1.00 96.75 82 GLY A CA 1
ATOM 618 C C . GLY A 1 82 ? -6.004 5.215 3.310 1.00 96.75 82 GLY A C 1
ATOM 619 O O . GLY A 1 82 ? -5.222 4.871 2.428 1.00 96.75 82 GLY A O 1
ATOM 620 N N . LEU A 1 83 ? -6.714 6.348 3.242 1.00 94.62 83 LEU A N 1
ATOM 621 C CA . LEU A 1 83 ? -6.626 7.286 2.116 1.00 94.62 83 LEU A CA 1
ATOM 622 C C . LEU A 1 83 ? -5.229 7.906 1.995 1.00 94.62 83 LEU A C 1
ATOM 624 O O . LEU A 1 83 ? -4.660 7.919 0.906 1.00 94.62 83 LEU A O 1
ATOM 628 N N . ALA A 1 84 ? -4.648 8.359 3.109 1.00 96.19 84 ALA A N 1
ATOM 629 C CA . ALA A 1 84 ? -3.312 8.950 3.109 1.00 96.19 84 ALA A CA 1
ATOM 630 C C . ALA A 1 84 ? -2.235 7.948 2.656 1.00 96.19 84 ALA A C 1
ATOM 632 O O . ALA A 1 84 ? -1.385 8.284 1.834 1.00 96.19 84 ALA A O 1
ATOM 633 N N . LEU A 1 85 ? -2.283 6.710 3.154 1.00 97.69 85 LEU A N 1
ATOM 634 C CA . LEU A 1 85 ? -1.339 5.654 2.781 1.00 97.69 85 LEU A CA 1
ATOM 635 C C . LEU A 1 85 ? -1.527 5.190 1.333 1.00 97.69 85 LEU A C 1
ATOM 637 O O . LEU A 1 85 ? -0.530 4.960 0.650 1.00 97.69 85 LEU A O 1
ATOM 641 N N . LEU A 1 86 ? -2.768 5.112 0.841 1.00 95.88 86 LEU A N 1
ATOM 642 C CA . LEU A 1 86 ? -3.033 4.861 -0.577 1.00 95.88 86 LEU A CA 1
ATOM 643 C C . LEU A 1 86 ? -2.466 5.989 -1.445 1.00 95.88 86 LEU A C 1
ATOM 645 O O . LEU A 1 86 ? -1.792 5.709 -2.429 1.00 95.88 86 LEU A O 1
ATOM 649 N N . PHE A 1 87 ? -2.670 7.254 -1.069 1.00 96.00 87 PHE A N 1
ATOM 650 C CA . PHE A 1 87 ? -2.110 8.385 -1.808 1.00 96.00 87 PHE A CA 1
ATOM 651 C C . PHE A 1 87 ? -0.576 8.331 -1.854 1.00 96.00 87 PHE A C 1
ATOM 653 O O . PHE A 1 87 ? 0.012 8.450 -2.928 1.00 96.00 87 PHE A O 1
ATOM 660 N N . VAL A 1 88 ? 0.077 8.069 -0.716 1.00 97.75 88 VAL A N 1
ATOM 661 C CA . VAL A 1 88 ? 1.531 7.845 -0.658 1.00 97.75 88 VAL A CA 1
ATOM 662 C C . VAL A 1 88 ? 1.943 6.679 -1.558 1.00 97.75 88 VAL A C 1
ATOM 664 O O . VAL A 1 88 ? 2.911 6.799 -2.306 1.00 97.75 88 VAL A O 1
ATOM 667 N N . SER A 1 89 ? 1.197 5.573 -1.542 1.00 97.75 89 SER A N 1
ATOM 668 C CA . SER A 1 89 ? 1.438 4.438 -2.433 1.00 97.75 89 SER A CA 1
ATOM 669 C C . SER A 1 89 ? 1.344 4.849 -3.906 1.00 97.75 89 SER A C 1
ATOM 671 O O . SER A 1 89 ? 2.259 4.537 -4.664 1.00 97.75 89 SER A O 1
ATOM 673 N N . CYS A 1 90 ? 0.327 5.606 -4.323 1.00 96.19 90 CYS A N 1
ATOM 674 C CA . CYS A 1 90 ? 0.212 6.113 -5.693 1.00 96.19 90 CYS A CA 1
ATOM 675 C C . CYS A 1 90 ? 1.428 6.957 -6.105 1.00 96.19 90 CYS A C 1
ATOM 677 O O . CYS A 1 90 ? 1.979 6.746 -7.184 1.00 96.19 90 CYS A O 1
ATOM 679 N N . LEU A 1 91 ? 1.907 7.855 -5.234 1.00 97.69 91 LEU A N 1
ATOM 680 C CA . LEU A 1 91 ? 3.122 8.640 -5.495 1.00 97.69 91 LEU A CA 1
ATOM 681 C C . LEU A 1 91 ? 4.361 7.749 -5.661 1.00 97.69 91 LEU A C 1
ATOM 683 O O . LEU A 1 91 ? 5.179 7.990 -6.548 1.00 97.69 91 LEU A O 1
ATOM 687 N N . LEU A 1 92 ? 4.486 6.698 -4.848 1.00 98.25 92 LEU A N 1
ATOM 688 C CA . LEU A 1 92 ? 5.559 5.707 -4.974 1.00 98.25 92 LEU A CA 1
ATOM 689 C C . LEU A 1 92 ? 5.443 4.894 -6.270 1.00 98.25 92 LEU A C 1
ATOM 691 O O . LEU A 1 92 ? 6.465 4.560 -6.863 1.00 98.25 92 LEU A O 1
ATOM 695 N N . GLY A 1 93 ? 4.224 4.611 -6.733 1.00 96.38 93 GLY A N 1
ATOM 696 C CA . GLY A 1 93 ? 3.966 3.983 -8.031 1.00 96.38 93 GLY A CA 1
ATOM 697 C C . GLY A 1 93 ? 4.402 4.877 -9.193 1.00 96.38 93 GLY A C 1
ATOM 698 O O . GLY A 1 93 ? 5.144 4.432 -10.061 1.00 96.38 93 GLY A O 1
ATOM 699 N N . ILE A 1 94 ? 4.044 6.165 -9.160 1.00 96.19 94 ILE A N 1
ATOM 700 C CA . ILE A 1 94 ? 4.487 7.157 -10.155 1.00 96.19 94 ILE A CA 1
ATOM 701 C C . ILE A 1 94 ? 6.014 7.271 -10.163 1.00 96.19 94 ILE A C 1
ATOM 703 O O . ILE A 1 94 ? 6.632 7.249 -11.227 1.00 96.19 94 ILE A O 1
ATOM 707 N N . TRP A 1 95 ? 6.639 7.358 -8.984 1.00 97.44 95 TRP A N 1
ATOM 708 C CA . TRP A 1 95 ? 8.097 7.346 -8.868 1.00 97.44 95 TRP A CA 1
ATOM 709 C C . TRP A 1 95 ? 8.704 6.086 -9.497 1.00 97.44 95 TRP A C 1
ATOM 711 O O . TRP A 1 95 ? 9.671 6.193 -10.254 1.00 97.44 95 TRP A O 1
ATOM 721 N N . ALA A 1 96 ? 8.114 4.915 -9.241 1.00 97.31 96 ALA A N 1
ATOM 722 C CA . ALA A 1 96 ? 8.566 3.654 -9.812 1.00 97.31 96 ALA A CA 1
ATOM 723 C C . ALA A 1 96 ? 8.469 3.627 -11.343 1.00 97.31 96 ALA A C 1
ATOM 725 O O . ALA A 1 96 ? 9.421 3.201 -11.998 1.00 97.31 96 ALA A O 1
ATOM 726 N N . SER A 1 97 ? 7.371 4.131 -11.912 1.00 95.81 97 SER A N 1
ATOM 727 C CA . SER A 1 97 ? 7.190 4.237 -13.363 1.00 95.81 97 SER A CA 1
ATOM 728 C C . SER A 1 97 ? 8.209 5.190 -13.990 1.00 95.81 97 SER A C 1
ATOM 730 O O . SER A 1 97 ? 8.904 4.819 -14.931 1.00 95.81 97 SER A O 1
ATOM 732 N N . VAL A 1 98 ? 8.399 6.383 -13.416 1.00 96.69 98 VAL A N 1
ATOM 733 C CA . VAL A 1 98 ? 9.383 7.359 -13.920 1.00 96.69 98 VAL A CA 1
ATOM 734 C C . VAL A 1 98 ? 10.811 6.809 -13.849 1.00 96.69 98 VAL A C 1
ATOM 736 O O . VAL A 1 98 ? 11.601 7.005 -14.775 1.00 96.69 98 VAL A O 1
ATOM 739 N N . HIS A 1 99 ? 11.168 6.127 -12.757 1.00 97.00 99 HIS A N 1
ATOM 740 C CA . HIS A 1 99 ? 12.465 5.457 -12.627 1.00 97.00 99 HIS A CA 1
ATOM 741 C C . HIS A 1 99 ? 12.644 4.366 -13.685 1.00 97.00 99 HIS A C 1
ATOM 743 O O . HIS A 1 99 ? 13.678 4.323 -14.356 1.00 97.00 99 HIS A O 1
ATOM 749 N N . GLY A 1 100 ? 11.638 3.508 -13.850 1.00 96.81 100 GLY A N 1
ATOM 750 C CA . GLY A 1 100 ? 11.679 2.398 -14.792 1.00 96.81 100 GLY A CA 1
ATOM 751 C C . GLY A 1 100 ? 11.788 2.857 -16.244 1.00 96.81 100 GLY A C 1
ATOM 752 O O . GLY A 1 100 ? 12.666 2.372 -16.953 1.00 96.81 100 GLY A O 1
ATOM 753 N N . ASP A 1 101 ? 11.004 3.853 -16.666 1.00 96.56 101 ASP A N 1
ATOM 754 C CA . ASP A 1 101 ? 11.075 4.409 -18.026 1.00 96.56 101 ASP A CA 1
ATOM 755 C C . ASP A 1 101 ? 12.473 4.976 -18.331 1.00 96.56 101 ASP A C 1
ATOM 757 O O . ASP A 1 101 ? 13.047 4.707 -19.389 1.00 96.56 101 ASP A O 1
ATOM 761 N N . ARG A 1 102 ? 13.080 5.700 -17.377 1.00 96.62 102 ARG A N 1
ATOM 762 C CA . ARG A 1 102 ? 14.458 6.208 -17.518 1.00 96.62 102 ARG A CA 1
ATOM 763 C C . ARG A 1 102 ? 15.479 5.080 -17.644 1.00 96.62 102 ARG A C 1
ATOM 765 O O . ARG A 1 102 ? 16.427 5.203 -18.412 1.00 96.62 102 ARG A O 1
ATOM 772 N N . ARG A 1 103 ? 15.308 3.986 -16.897 1.00 96.75 103 ARG A N 1
ATOM 773 C CA . ARG A 1 103 ? 16.189 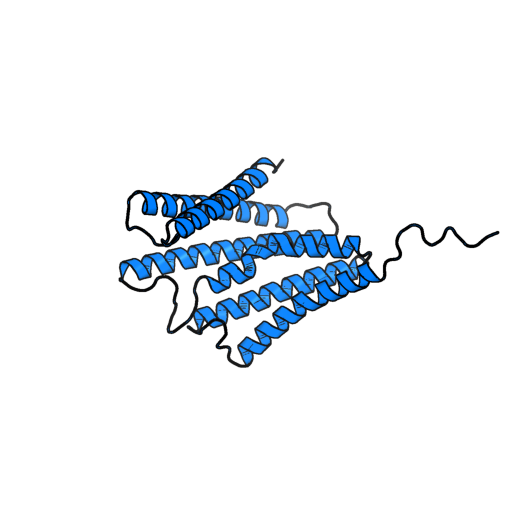2.807 -16.966 1.00 96.75 103 ARG A CA 1
ATOM 774 C C . ARG A 1 103 ? 16.055 2.092 -18.308 1.00 96.75 103 ARG A C 1
ATOM 776 O O . ARG A 1 103 ? 17.081 1.782 -18.907 1.00 96.75 103 ARG A O 1
ATOM 783 N N . VAL A 1 104 ? 14.832 1.904 -18.808 1.00 96.06 104 VAL A N 1
ATOM 784 C CA . VAL A 1 104 ? 14.592 1.307 -20.132 1.00 96.06 104 VAL A CA 1
ATOM 785 C C . VAL A 1 104 ? 15.215 2.149 -21.242 1.00 96.06 104 VAL A C 1
ATOM 787 O O . VAL A 1 104 ? 15.860 1.589 -22.124 1.00 96.06 104 VAL A O 1
ATOM 790 N N . ALA A 1 105 ? 15.123 3.481 -21.167 1.00 95.38 105 ALA A N 1
ATOM 791 C CA . ALA A 1 105 ? 15.771 4.378 -22.129 1.00 95.38 105 ALA A CA 1
ATOM 792 C C . ALA A 1 105 ? 17.308 4.235 -22.166 1.00 95.38 105 ALA A C 1
ATOM 794 O O . ALA A 1 105 ? 17.936 4.560 -23.171 1.00 95.38 105 ALA A O 1
ATOM 795 N N . LEU A 1 106 ? 17.911 3.724 -21.089 1.00 95.44 106 LEU A N 1
ATOM 796 C CA . LEU A 1 106 ? 19.342 3.422 -20.980 1.00 95.44 106 LEU A CA 1
ATOM 797 C C . LEU A 1 106 ? 19.675 1.947 -21.279 1.00 95.44 106 LEU A C 1
ATOM 799 O O . LEU A 1 106 ? 20.820 1.537 -21.099 1.00 95.44 106 LEU A O 1
ATOM 803 N N . GLY A 1 107 ? 18.698 1.129 -21.686 1.00 94.50 107 GLY A N 1
ATOM 804 C CA . GLY A 1 107 ? 18.881 -0.310 -21.910 1.00 94.50 107 GLY A CA 1
ATOM 805 C C . GLY A 1 107 ? 19.061 -1.130 -20.625 1.00 94.50 107 GLY A C 1
ATOM 806 O O . GLY A 1 107 ? 19.607 -2.230 -20.665 1.00 94.50 107 GLY A O 1
ATOM 807 N N . LEU A 1 108 ? 18.633 -0.601 -19.475 1.00 94.12 108 LEU A N 1
ATOM 808 C CA . LEU A 1 108 ? 18.756 -1.238 -18.163 1.00 94.12 108 LEU A CA 1
ATOM 809 C C . LEU A 1 108 ? 17.411 -1.810 -17.684 1.00 94.12 108 LEU A C 1
ATOM 811 O O . LEU A 1 108 ? 16.343 -1.354 -18.081 1.00 94.12 108 LEU A O 1
ATOM 815 N N . SER A 1 109 ? 17.457 -2.774 -16.757 1.00 92.75 109 SER A N 1
ATOM 816 C CA . SER A 1 109 ? 16.249 -3.354 -16.139 1.00 92.75 109 SER A CA 1
ATOM 817 C C . SER A 1 109 ? 15.404 -2.291 -15.408 1.00 92.75 109 SER A C 1
ATOM 819 O O . SER A 1 109 ? 15.931 -1.591 -14.553 1.00 92.75 109 SER A O 1
ATOM 821 N N . PRO A 1 110 ? 14.092 -2.154 -15.624 1.00 94.94 110 PRO A N 1
ATOM 822 C CA . PRO A 1 110 ? 13.324 -1.066 -15.008 1.00 94.94 110 PRO A CA 1
ATOM 823 C C . PRO A 1 110 ? 13.111 -1.206 -13.493 1.00 94.94 110 PRO A C 1
ATOM 825 O O . PRO A 1 110 ? 12.908 -0.214 -12.798 1.00 94.94 110 PRO A O 1
ATOM 828 N N . GLU A 1 111 ? 13.162 -2.424 -12.955 1.00 93.50 111 GLU A N 1
ATOM 829 C CA . GLU A 1 111 ? 12.585 -2.723 -11.635 1.00 93.50 111 GLU A CA 1
ATOM 830 C C . GLU A 1 111 ? 13.564 -2.588 -10.460 1.00 93.50 111 GLU A C 1
ATOM 832 O O . GLU A 1 111 ? 13.144 -2.623 -9.297 1.00 93.50 111 GLU A O 1
ATOM 837 N N . THR A 1 112 ? 14.860 -2.466 -10.757 1.00 95.00 112 THR A N 1
ATOM 838 C CA . THR A 1 112 ? 15.933 -2.508 -9.754 1.00 95.00 112 THR A CA 1
ATOM 839 C C . THR A 1 112 ? 16.530 -1.127 -9.483 1.00 95.00 112 THR A C 1
ATOM 841 O O . THR A 1 112 ? 16.775 -0.343 -10.404 1.00 95.00 112 THR A O 1
ATOM 844 N N . LEU A 1 113 ? 16.806 -0.854 -8.209 1.00 95.62 113 LEU A N 1
ATOM 845 C CA . LEU A 1 113 ? 17.633 0.246 -7.726 1.00 95.62 113 LEU A CA 1
ATOM 846 C C . LEU A 1 113 ? 18.874 -0.332 -7.033 1.00 95.62 113 LEU A C 1
ATOM 848 O O . LEU A 1 113 ? 18.762 -1.253 -6.224 1.00 95.62 113 LEU A O 1
ATOM 852 N N . GLY A 1 114 ? 20.058 0.198 -7.345 1.00 94.31 114 GLY A N 1
ATOM 853 C CA . GLY A 1 114 ? 21.317 -0.343 -6.828 1.00 94.31 114 GLY A CA 1
ATOM 854 C C . GLY A 1 114 ? 21.526 -1.805 -7.237 1.00 94.31 114 GLY A C 1
ATOM 855 O O . GLY A 1 114 ? 21.242 -2.175 -8.376 1.00 94.31 114 GLY A O 1
ATOM 856 N N . ALA A 1 115 ? 22.016 -2.628 -6.307 1.00 95.19 115 ALA A N 1
ATOM 857 C CA . ALA A 1 115 ? 22.309 -4.036 -6.567 1.00 95.19 115 ALA A CA 1
ATOM 858 C C . ALA A 1 115 ? 21.042 -4.909 -6.669 1.00 95.19 115 ALA A C 1
ATOM 860 O O . ALA A 1 115 ? 20.941 -5.743 -7.564 1.00 95.19 115 ALA A O 1
ATOM 861 N N . ALA A 1 116 ? 20.076 -4.724 -5.763 1.00 96.56 116 ALA A N 1
ATOM 862 C CA . ALA A 1 116 ? 18.912 -5.605 -5.621 1.00 96.56 116 ALA A CA 1
ATOM 863 C C . ALA A 1 116 ? 17.638 -4.915 -5.083 1.00 96.56 116 ALA A C 1
ATOM 865 O O . ALA A 1 116 ? 16.645 -5.593 -4.809 1.00 96.56 116 ALA A O 1
ATOM 866 N N . GLY A 1 117 ? 17.635 -3.587 -4.928 1.00 97.44 117 GLY A N 1
ATOM 867 C CA . GLY A 1 117 ? 16.483 -2.836 -4.422 1.00 97.44 117 GLY A CA 1
ATOM 868 C C . GLY A 1 117 ? 15.298 -2.934 -5.375 1.00 97.44 117 GLY A C 1
ATOM 869 O O . GLY A 1 117 ? 15.452 -2.678 -6.563 1.00 97.44 117 GLY A O 1
ATOM 870 N N . VAL A 1 118 ? 14.110 -3.293 -4.884 1.00 97.62 118 VAL A N 1
ATOM 871 C CA . VAL A 1 118 ? 12.926 -3.483 -5.740 1.00 97.62 118 VAL A CA 1
ATOM 872 C C . VAL A 1 118 ? 12.025 -2.256 -5.688 1.00 97.62 118 VAL A C 1
ATOM 874 O O . VAL A 1 118 ? 11.291 -2.058 -4.727 1.00 97.62 118 VAL A O 1
ATOM 877 N N . VAL A 1 119 ? 12.011 -1.467 -6.758 1.00 97.06 119 VAL A N 1
ATOM 878 C CA . VAL A 1 119 ? 11.393 -0.127 -6.793 1.00 97.06 119 VAL A CA 1
ATOM 879 C C . VAL A 1 119 ? 9.880 -0.154 -6.536 1.00 97.06 119 VAL A C 1
ATOM 881 O O . VAL A 1 119 ? 9.340 0.736 -5.887 1.00 97.06 119 VAL A O 1
ATOM 884 N N . LYS A 1 120 ? 9.190 -1.221 -6.953 1.00 96.06 120 LYS A N 1
ATOM 885 C CA . LYS A 1 120 ? 7.748 -1.411 -6.701 1.00 96.06 120 LYS A CA 1
ATOM 886 C C . LYS A 1 120 ? 7.401 -1.878 -5.282 1.00 96.06 120 LYS A C 1
ATOM 888 O O . LYS A 1 120 ? 6.227 -1.916 -4.921 1.00 96.06 120 LYS A O 1
ATOM 893 N N . PHE A 1 121 ? 8.388 -2.270 -4.474 1.00 97.94 121 PHE A N 1
ATOM 894 C CA . PHE A 1 121 ? 8.139 -2.852 -3.153 1.00 97.94 121 PHE A CA 1
ATOM 895 C C . PHE A 1 121 ? 7.476 -1.866 -2.170 1.00 97.94 121 PHE A C 1
ATOM 897 O O . PHE A 1 121 ? 6.462 -2.242 -1.580 1.00 97.94 121 PHE A O 1
ATOM 904 N N . PRO A 1 122 ? 7.930 -0.602 -2.044 1.00 98.25 122 PRO A N 1
ATOM 905 C CA . PRO A 1 122 ? 7.274 0.395 -1.196 1.00 98.25 122 PRO A CA 1
ATOM 906 C C . PRO A 1 122 ? 5.839 0.705 -1.625 1.00 98.25 122 PRO A C 1
ATOM 908 O O . PRO A 1 122 ? 4.954 0.823 -0.784 1.00 98.25 122 PRO A O 1
ATOM 911 N N . HIS A 1 123 ? 5.593 0.790 -2.936 1.00 97.19 123 HIS A N 1
ATOM 912 C CA . HIS A 1 123 ? 4.256 1.000 -3.490 1.00 97.19 123 HIS A CA 1
ATOM 913 C C . HIS A 1 123 ? 3.291 -0.108 -3.034 1.00 97.19 123 HIS A C 1
ATOM 915 O O . HIS A 1 123 ? 2.268 0.179 -2.404 1.00 97.19 123 HIS A O 1
ATOM 921 N N . GLY A 1 124 ? 3.662 -1.376 -3.251 1.00 96.38 124 GLY A N 1
ATOM 922 C CA . GLY A 1 124 ? 2.844 -2.526 -2.856 1.00 96.38 124 GLY A CA 1
ATOM 923 C C . GLY A 1 124 ? 2.644 -2.665 -1.342 1.00 96.38 124 GLY A C 1
ATOM 924 O O . GLY A 1 124 ? 1.606 -3.157 -0.909 1.00 96.38 124 GLY A O 1
ATOM 925 N N . ALA A 1 125 ? 3.590 -2.192 -0.524 1.00 97.69 125 ALA A N 1
ATOM 926 C CA . ALA A 1 125 ? 3.511 -2.277 0.936 1.00 97.69 125 ALA A CA 1
ATOM 927 C C . ALA A 1 125 ? 2.352 -1.465 1.548 1.00 97.69 125 ALA A C 1
ATOM 929 O O . ALA A 1 125 ? 1.872 -1.811 2.626 1.00 97.69 125 ALA A O 1
ATOM 930 N N . ALA A 1 126 ? 1.896 -0.400 0.877 1.00 96.56 126 ALA A N 1
ATOM 931 C CA . ALA A 1 126 ? 0.886 0.520 1.409 1.00 96.56 126 ALA A CA 1
ATOM 932 C C . ALA A 1 126 ? -0.426 0.572 0.603 1.00 96.56 126 ALA A C 1
ATOM 934 O O . ALA A 1 126 ? -1.422 1.079 1.119 1.00 96.56 126 ALA A O 1
ATOM 935 N N . ILE A 1 127 ? -0.467 0.029 -0.623 1.00 96.50 127 ILE A N 1
ATOM 936 C CA . ILE A 1 127 ? -1.607 0.198 -1.547 1.00 96.50 127 ILE A CA 1
ATOM 937 C C . ILE A 1 127 ? -2.941 -0.317 -0.984 1.00 96.50 127 ILE A C 1
ATOM 939 O O . ILE A 1 127 ? -3.995 0.245 -1.263 1.00 96.50 127 ILE A O 1
ATOM 943 N N . HIS A 1 128 ? -2.913 -1.355 -0.144 1.00 96.56 128 HIS A N 1
ATOM 944 C CA . HIS A 1 128 ? -4.131 -1.962 0.399 1.00 96.56 128 HIS A CA 1
ATOM 945 C C . HIS A 1 128 ? -4.646 -1.309 1.691 1.00 96.56 128 HIS A C 1
ATOM 947 O O . HIS A 1 128 ? -5.652 -1.762 2.245 1.00 96.56 128 HIS A O 1
ATOM 953 N N . ALA A 1 129 ? -3.970 -0.272 2.202 1.00 97.06 129 ALA A N 1
ATOM 954 C CA . ALA A 1 129 ? -4.303 0.367 3.478 1.00 97.06 129 ALA A CA 1
ATOM 955 C C . ALA A 1 129 ? -5.755 0.848 3.556 1.00 97.06 129 ALA A C 1
ATOM 957 O O . ALA A 1 129 ? -6.399 0.703 4.598 1.00 97.06 129 ALA A O 1
ATOM 958 N N . LEU A 1 130 ? -6.285 1.360 2.441 1.00 95.12 130 LEU A N 1
ATOM 959 C CA . LEU A 1 130 ? -7.669 1.814 2.346 1.00 95.12 130 LEU A CA 1
ATOM 960 C C . LEU A 1 130 ? -8.683 0.676 2.504 1.00 95.12 130 LEU A C 1
ATOM 962 O O . LEU A 1 130 ? -9.773 0.908 3.013 1.00 95.12 130 LEU A O 1
ATOM 966 N N . GLN A 1 131 ? -8.350 -0.546 2.092 1.00 95.38 131 GLN A N 1
ATOM 967 C CA . GLN A 1 131 ? -9.238 -1.698 2.201 1.00 95.38 131 GLN A CA 1
ATOM 968 C C . GLN A 1 131 ? -9.161 -2.317 3.598 1.00 95.38 131 GLN A C 1
ATOM 970 O O . GLN A 1 131 ? -10.186 -2.534 4.245 1.00 95.38 131 GLN A O 1
ATOM 975 N N . TRP A 1 132 ? -7.956 -2.622 4.081 1.00 97.19 132 TRP A N 1
ATOM 976 C CA . TRP A 1 132 ? -7.820 -3.494 5.248 1.00 97.19 132 TRP A CA 1
ATOM 977 C C . TRP A 1 132 ? -8.023 -2.755 6.587 1.00 97.19 132 TRP A C 1
ATOM 979 O O . TRP A 1 132 ? -8.552 -3.356 7.525 1.00 97.19 132 TRP A O 1
ATOM 989 N N . LEU A 1 133 ? -7.705 -1.452 6.686 1.00 98.31 133 LEU A N 1
ATOM 990 C CA . LEU A 1 133 ? -7.935 -0.672 7.914 1.00 98.31 133 LEU A CA 1
ATOM 991 C C . LEU A 1 133 ? -9.435 -0.505 8.234 1.00 98.31 133 LEU A C 1
ATOM 993 O O . LEU A 1 133 ? -9.827 -0.795 9.371 1.00 98.31 133 LEU A O 1
ATOM 997 N N . PRO A 1 134 ? -10.313 -0.103 7.286 1.00 97.62 134 PRO A N 1
ATOM 998 C CA . PRO A 1 134 ? -11.754 -0.053 7.538 1.00 97.62 134 PRO A CA 1
ATOM 999 C C . PRO A 1 134 ? -12.361 -1.428 7.815 1.00 97.62 134 PRO A C 1
ATOM 1001 O O . PRO A 1 134 ? -13.239 -1.542 8.672 1.00 97.62 134 PRO A O 1
ATOM 1004 N N . VAL A 1 135 ? -11.871 -2.484 7.150 1.00 98.44 135 VAL A N 1
ATOM 1005 C CA . VAL A 1 135 ? -12.289 -3.867 7.433 1.00 98.44 135 VAL A CA 1
ATOM 1006 C C . VAL A 1 135 ? -11.964 -4.246 8.876 1.00 98.44 135 VAL A C 1
ATOM 1008 O O . VAL A 1 135 ? -12.832 -4.787 9.561 1.00 98.44 135 VAL A O 1
ATOM 1011 N N . LEU A 1 136 ? -10.771 -3.912 9.377 1.00 98.62 136 LEU A N 1
ATOM 1012 C CA . LEU A 1 136 ? -10.407 -4.144 10.776 1.00 98.62 136 LEU A CA 1
ATOM 1013 C C . LEU A 1 136 ? -11.304 -3.350 11.735 1.00 98.62 136 LEU A C 1
ATOM 1015 O O . LEU A 1 136 ? -11.815 -3.928 12.692 1.00 98.62 136 LEU A O 1
ATOM 1019 N N . ALA A 1 137 ? -11.538 -2.058 11.480 1.00 98.31 137 ALA A N 1
ATOM 1020 C CA . ALA A 1 137 ? -12.416 -1.226 12.309 1.00 98.31 137 ALA A CA 1
ATOM 1021 C C . ALA A 1 137 ? -13.842 -1.806 12.386 1.00 98.31 137 ALA A C 1
ATOM 1023 O O . ALA A 1 137 ? -14.417 -1.966 13.469 1.00 98.31 137 ALA A O 1
ATOM 1024 N N . TRP A 1 138 ? -14.390 -2.196 11.232 1.00 98.06 138 TRP A N 1
ATOM 1025 C CA . TRP A 1 138 ? -15.694 -2.842 11.122 1.00 98.06 138 TRP A CA 1
ATOM 1026 C C . TRP A 1 138 ? -15.734 -4.192 11.848 1.00 98.06 138 TRP A C 1
ATOM 1028 O O . TRP A 1 138 ? -16.658 -4.443 12.627 1.00 98.06 138 TRP A O 1
ATOM 1038 N N . ALA A 1 139 ? -14.729 -5.046 11.642 1.00 98.19 139 ALA A N 1
ATOM 1039 C CA . ALA A 1 139 ? -14.643 -6.363 12.265 1.00 98.19 139 ALA A CA 1
ATOM 1040 C C . ALA A 1 139 ? -14.512 -6.253 13.790 1.00 98.19 139 ALA A C 1
ATOM 1042 O O . ALA A 1 139 ? -15.226 -6.938 14.517 1.00 98.19 139 ALA A O 1
ATOM 1043 N N . ALA A 1 140 ? -13.688 -5.329 14.286 1.00 97.94 140 ALA A N 1
ATOM 1044 C CA . ALA A 1 140 ? -13.519 -5.035 15.706 1.00 97.94 140 ALA A CA 1
ATOM 1045 C C . ALA A 1 140 ? -14.839 -4.584 16.360 1.00 97.94 140 ALA A C 1
ATOM 1047 O O . ALA A 1 140 ? -15.192 -5.033 17.455 1.00 97.94 140 ALA A O 1
ATOM 1048 N N . ARG A 1 141 ? -15.632 -3.763 15.656 1.00 97.12 141 ARG A N 1
ATOM 1049 C CA . ARG A 1 141 ? -16.993 -3.385 16.072 1.00 97.12 141 ARG A CA 1
ATOM 1050 C C . ARG A 1 141 ? -17.948 -4.573 16.082 1.00 97.12 141 ARG A C 1
ATOM 1052 O O . ARG A 1 141 ? -18.677 -4.764 17.055 1.00 97.12 141 ARG A O 1
ATOM 1059 N N . ARG A 1 142 ? -17.923 -5.409 15.041 1.00 96.81 142 ARG A N 1
ATOM 1060 C CA . ARG A 1 142 ? -18.713 -6.651 14.965 1.00 96.81 142 ARG A CA 1
ATOM 1061 C C . ARG A 1 142 ? -18.296 -7.685 16.016 1.00 96.81 142 ARG A C 1
ATOM 1063 O O . ARG A 1 142 ? -19.145 -8.454 16.455 1.00 96.81 142 ARG A O 1
ATOM 1070 N N . ALA A 1 143 ? -17.047 -7.677 16.466 1.00 96.69 143 ALA A N 1
ATOM 1071 C CA . ALA A 1 143 ? -16.547 -8.525 17.544 1.00 96.69 143 ALA A CA 1
ATOM 1072 C C . ALA A 1 143 ? -16.977 -8.041 18.943 1.00 96.69 143 ALA A C 1
ATOM 1074 O O . ALA A 1 143 ? -16.798 -8.759 19.922 1.00 96.69 143 ALA A O 1
ATOM 1075 N N . GLY A 1 144 ? -17.581 -6.851 19.051 1.00 96.25 144 GLY A N 1
ATOM 1076 C CA . GLY A 1 144 ? -18.046 -6.293 20.322 1.00 96.25 144 GLY A CA 1
ATOM 1077 C C . GLY A 1 144 ? -16.940 -5.667 21.174 1.00 96.25 144 GLY A C 1
ATOM 1078 O O . GLY A 1 144 ? -17.153 -5.462 22.366 1.00 96.25 144 GLY A O 1
ATOM 1079 N N . LEU A 1 145 ? -15.775 -5.355 20.592 1.00 97.06 145 LEU A N 1
ATOM 1080 C CA . LEU A 1 145 ? -14.748 -4.573 21.285 1.00 97.06 145 LEU A CA 1
ATOM 1081 C C . LEU A 1 145 ? -15.287 -3.181 21.615 1.00 97.06 145 LEU A C 1
ATOM 1083 O O . LEU A 1 145 ? -15.989 -2.605 20.790 1.00 97.06 145 LEU A O 1
ATOM 1087 N N . ASP A 1 146 ? -14.949 -2.632 22.781 1.00 96.50 146 ASP A N 1
ATOM 1088 C CA . ASP A 1 146 ? -15.275 -1.246 23.133 1.00 96.50 146 ASP A CA 1
ATOM 1089 C C . ASP A 1 146 ? -14.550 -0.229 22.229 1.00 96.50 146 ASP A C 1
ATOM 1091 O O . ASP A 1 146 ? -13.595 -0.560 21.523 1.00 96.50 146 ASP A O 1
ATOM 1095 N N . GLU A 1 147 ? -15.006 1.025 22.244 1.00 96.12 147 GLU A N 1
ATOM 1096 C CA . GLU A 1 147 ? -14.481 2.079 21.365 1.00 96.12 147 GLU A CA 1
ATOM 1097 C C . GLU A 1 147 ? -12.971 2.296 21.519 1.00 96.12 147 GLU A C 1
ATOM 1099 O O . GLU A 1 147 ? -12.259 2.425 20.523 1.00 96.12 147 GLU A O 1
ATOM 1104 N N . ARG A 1 148 ? -12.455 2.261 22.754 1.00 97.38 148 ARG A N 1
ATOM 1105 C CA . ARG A 1 148 ? -11.029 2.477 23.028 1.00 97.38 148 ARG A CA 1
ATOM 1106 C C . ARG A 1 148 ? -10.179 1.362 22.426 1.00 97.38 148 ARG A C 1
ATOM 1108 O O . ARG A 1 148 ? -9.143 1.639 21.824 1.00 97.38 148 ARG A O 1
ATOM 1115 N N . ARG A 1 149 ? -10.611 0.106 22.564 1.00 97.94 149 ARG A N 1
ATOM 1116 C CA . ARG A 1 149 ? -9.929 -1.059 21.984 1.00 97.94 149 ARG A CA 1
ATOM 1117 C C . ARG A 1 149 ? -9.994 -1.059 20.465 1.00 97.94 149 ARG A C 1
ATOM 1119 O O . ARG A 1 149 ? -8.981 -1.360 19.840 1.00 97.94 149 ARG A O 1
ATOM 1126 N N . ARG A 1 150 ? -11.134 -0.692 19.870 1.00 98.12 150 ARG A N 1
ATOM 1127 C CA . ARG A 1 150 ? -11.262 -0.541 18.409 1.00 98.12 150 ARG A CA 1
ATOM 1128 C C . ARG A 1 150 ? -10.284 0.498 17.875 1.00 98.12 150 ARG A C 1
ATOM 1130 O O . ARG A 1 150 ? -9.521 0.196 16.962 1.00 98.12 150 ARG A O 1
ATOM 1137 N N . LEU A 1 151 ? -10.262 1.684 18.484 1.00 98.50 151 LEU A N 1
ATOM 1138 C CA . LEU A 1 151 ? -9.352 2.757 18.095 1.00 98.50 151 LEU A CA 1
ATOM 1139 C C . LEU A 1 151 ? -7.887 2.335 18.259 1.00 98.50 151 LEU A C 1
ATOM 1141 O O . LEU A 1 151 ? -7.096 2.527 17.342 1.00 98.50 151 LEU A O 1
ATOM 1145 N N . GLY A 1 152 ? -7.535 1.702 19.382 1.00 98.62 152 GLY A N 1
ATOM 1146 C CA . GLY A 1 152 ? -6.190 1.172 19.615 1.00 98.62 152 GLY A CA 1
ATOM 1147 C C . GLY A 1 152 ? -5.775 0.117 18.586 1.00 98.62 152 GLY A C 1
ATOM 1148 O O . GLY A 1 152 ? -4.648 0.153 18.099 1.00 98.62 152 GLY A O 1
ATOM 1149 N N . CYS A 1 153 ? -6.693 -0.775 18.197 1.00 98.62 153 CYS A N 1
ATOM 1150 C CA . CYS A 1 153 ? -6.461 -1.763 17.143 1.00 98.62 153 CYS A CA 1
ATOM 1151 C C . CYS A 1 153 ? -6.161 -1.089 15.802 1.00 98.62 153 CYS A C 1
ATOM 1153 O O . CYS A 1 153 ? -5.164 -1.429 15.178 1.00 98.62 153 CYS A O 1
ATOM 1155 N N . VAL A 1 154 ? -6.977 -0.113 15.387 1.00 98.69 154 VAL A N 1
ATOM 1156 C CA . VAL A 1 154 ? -6.775 0.631 14.130 1.00 98.69 154 VAL A CA 1
ATOM 1157 C C . VAL A 1 154 ? -5.498 1.478 14.167 1.00 98.69 154 VAL A C 1
ATOM 1159 O O . VAL A 1 154 ? -4.788 1.556 13.166 1.00 98.69 154 VAL A O 1
ATOM 1162 N N . ALA A 1 155 ? -5.166 2.087 15.306 1.00 98.75 155 ALA A N 1
ATOM 1163 C CA . ALA A 1 155 ? -3.945 2.874 15.466 1.00 98.75 155 ALA A CA 1
ATOM 1164 C C . ALA A 1 155 ? -2.684 2.001 15.383 1.00 98.75 155 ALA A C 1
ATOM 1166 O O . ALA A 1 155 ? -1.758 2.336 14.646 1.00 98.75 155 ALA A O 1
ATOM 1167 N N . ALA A 1 156 ? -2.667 0.857 16.076 1.00 98.81 156 ALA A N 1
ATOM 1168 C CA . ALA A 1 156 ? -1.574 -0.111 15.989 1.00 98.81 156 ALA A CA 1
ATOM 1169 C C . ALA A 1 156 ? -1.429 -0.650 14.561 1.00 98.81 156 ALA A C 1
ATOM 1171 O O . ALA A 1 156 ? -0.342 -0.638 14.000 1.00 98.81 156 ALA A O 1
ATOM 1172 N N . ALA A 1 157 ? -2.540 -1.017 13.936 1.00 98.75 157 ALA A N 1
ATOM 1173 C CA . ALA A 1 157 ? -2.613 -1.439 12.547 1.00 98.75 157 ALA A CA 1
ATOM 1174 C C . ALA A 1 157 ? -2.044 -0.383 11.568 1.00 98.75 157 ALA A C 1
ATOM 1176 O O . ALA A 1 157 ? -1.226 -0.696 10.697 1.00 98.75 157 ALA A O 1
ATOM 1177 N N . THR A 1 158 ? -2.416 0.884 11.751 1.00 98.75 158 THR A N 1
ATOM 1178 C CA . THR A 1 158 ? -1.883 2.011 10.971 1.00 98.75 158 THR A CA 1
ATOM 1179 C C . THR A 1 158 ? -0.370 2.136 11.144 1.00 98.75 158 THR A C 1
ATOM 1181 O O . THR A 1 158 ? 0.356 2.187 10.151 1.00 98.75 158 THR A O 1
ATOM 1184 N N . LEU A 1 159 ? 0.116 2.118 12.391 1.00 98.81 159 LEU A N 1
ATOM 1185 C CA . LEU A 1 159 ? 1.548 2.129 12.692 1.00 98.81 159 LEU A CA 1
ATOM 1186 C C . LEU A 1 159 ? 2.256 0.944 12.026 1.00 98.81 159 LEU A C 1
ATOM 1188 O O . LEU A 1 159 ? 3.289 1.130 11.395 1.00 98.81 159 LEU A O 1
ATOM 1192 N N . GLY A 1 160 ? 1.668 -0.250 12.093 1.00 98.69 160 GLY A N 1
ATOM 1193 C CA . GLY A 1 160 ? 2.199 -1.451 11.461 1.00 98.69 160 GLY A CA 1
ATOM 1194 C C . GLY A 1 160 ? 2.424 -1.280 9.960 1.00 98.69 160 GLY A C 1
ATOM 1195 O O . GLY A 1 160 ? 3.505 -1.591 9.468 1.00 98.69 160 GLY A O 1
ATOM 1196 N N . THR A 1 161 ? 1.460 -0.697 9.240 1.00 98.75 161 THR A N 1
ATOM 1197 C CA . THR A 1 161 ? 1.632 -0.407 7.803 1.00 98.75 161 THR A CA 1
ATOM 1198 C C . THR A 1 161 ? 2.696 0.647 7.538 1.00 98.75 161 THR A C 1
ATOM 1200 O O . THR A 1 161 ? 3.481 0.482 6.610 1.00 98.75 161 THR A O 1
ATOM 1203 N N . VAL A 1 162 ? 2.782 1.696 8.361 1.00 98.75 162 VAL A N 1
ATOM 1204 C CA . VAL A 1 162 ? 3.845 2.707 8.235 1.00 98.75 162 VAL A CA 1
ATOM 1205 C C . VAL A 1 162 ? 5.229 2.085 8.443 1.00 98.75 162 VAL A C 1
ATOM 1207 O O . VAL A 1 162 ? 6.147 2.386 7.685 1.00 98.75 162 VAL A O 1
ATOM 1210 N N . LEU A 1 163 ? 5.389 1.188 9.420 1.00 98.75 163 LEU A N 1
ATOM 1211 C CA . LEU A 1 163 ? 6.660 0.504 9.677 1.00 98.75 163 LEU A CA 1
ATOM 1212 C C . LEU A 1 163 ? 7.028 -0.465 8.543 1.00 98.75 163 LEU A C 1
ATOM 1214 O O . LEU A 1 163 ? 8.177 -0.473 8.106 1.00 98.75 163 LEU A O 1
ATOM 1218 N N . VAL A 1 164 ? 6.064 -1.231 8.015 1.00 98.69 164 VAL A N 1
ATOM 1219 C CA . VAL A 1 164 ? 6.285 -2.112 6.850 1.00 98.69 164 VAL A CA 1
ATOM 1220 C C . VAL A 1 164 ? 6.640 -1.301 5.599 1.00 98.69 164 VAL A C 1
ATOM 1222 O O . VAL A 1 164 ? 7.556 -1.674 4.866 1.00 98.69 164 VAL A O 1
ATOM 1225 N N . LEU A 1 165 ? 5.982 -0.159 5.376 1.00 98.75 165 LEU A N 1
ATOM 1226 C CA . LEU A 1 165 ? 6.342 0.778 4.312 1.00 98.75 165 LEU A CA 1
ATOM 1227 C C . LEU A 1 165 ? 7.757 1.341 4.514 1.00 98.75 165 LEU A C 1
ATOM 1229 O O . LEU A 1 165 ? 8.541 1.375 3.568 1.00 98.75 165 LEU A O 1
ATOM 1233 N N . GLY A 1 166 ? 8.103 1.745 5.739 1.00 98.69 166 GLY A N 1
ATOM 1234 C CA . GLY A 1 166 ? 9.438 2.229 6.089 1.00 98.69 166 GLY A CA 1
ATOM 1235 C C . GLY A 1 166 ? 10.522 1.183 5.827 1.00 98.69 166 GLY A C 1
ATOM 1236 O O . GLY A 1 166 ? 11.556 1.501 5.244 1.00 98.69 166 GLY A O 1
ATOM 1237 N N . TYR A 1 167 ? 10.258 -0.079 6.169 1.00 98.75 167 TYR A N 1
ATOM 1238 C CA . TYR A 1 167 ? 11.123 -1.206 5.827 1.00 98.75 167 TYR A CA 1
ATOM 1239 C C . TYR A 1 167 ? 11.279 -1.373 4.312 1.00 98.75 167 TYR A C 1
ATOM 1241 O O . TYR A 1 167 ? 12.400 -1.464 3.811 1.00 98.75 167 TYR A O 1
ATOM 1249 N N . ALA A 1 168 ? 10.170 -1.372 3.569 1.00 98.62 168 ALA A N 1
ATOM 1250 C CA . ALA A 1 168 ? 10.200 -1.523 2.121 1.00 98.62 168 ALA A CA 1
ATOM 1251 C C . ALA A 1 168 ? 10.989 -0.391 1.445 1.00 98.62 168 ALA A C 1
ATOM 1253 O O . ALA A 1 168 ? 11.785 -0.654 0.538 1.00 98.62 168 ALA A O 1
ATOM 1254 N N . LEU A 1 169 ? 10.814 0.853 1.908 1.00 98.56 169 LEU A N 1
ATOM 1255 C CA . LEU A 1 169 ? 11.585 2.014 1.459 1.00 98.56 169 LEU A CA 1
ATOM 1256 C C . LEU A 1 169 ? 13.067 1.855 1.774 1.00 98.56 169 LEU A C 1
ATOM 1258 O O . LEU A 1 169 ? 13.883 2.032 0.874 1.00 98.56 169 LEU A O 1
ATOM 1262 N N . TRP A 1 170 ? 13.414 1.480 3.007 1.00 98.44 170 TRP A N 1
ATOM 1263 C CA . TRP A 1 170 ? 14.804 1.260 3.401 1.00 98.44 170 TRP A CA 1
ATOM 1264 C C . TRP A 1 170 ? 15.460 0.222 2.491 1.00 98.44 170 TRP A C 1
ATOM 1266 O O . TRP A 1 170 ? 16.451 0.545 1.837 1.00 98.44 170 TRP A O 1
ATOM 1276 N N . GLN A 1 171 ? 14.894 -0.984 2.373 1.00 98.38 171 GLN A N 1
ATOM 1277 C CA . GLN A 1 171 ? 15.466 -2.042 1.528 1.00 98.38 171 GLN A CA 1
ATOM 1278 C C . GLN A 1 171 ? 15.654 -1.568 0.082 1.00 98.38 171 GLN A C 1
ATOM 1280 O O . GLN A 1 171 ? 16.717 -1.761 -0.506 1.00 98.38 171 GLN A O 1
ATOM 1285 N N . THR A 1 172 ? 14.645 -0.890 -0.471 1.00 98.19 172 THR A N 1
ATOM 1286 C CA . THR A 1 172 ? 14.678 -0.392 -1.849 1.00 98.19 172 THR A CA 1
ATOM 1287 C C . THR A 1 172 ? 15.781 0.642 -2.047 1.00 98.19 172 THR A C 1
ATOM 1289 O O . THR A 1 172 ? 16.608 0.476 -2.940 1.00 98.19 172 THR A O 1
ATOM 1292 N N . LEU A 1 173 ? 15.826 1.678 -1.205 1.00 97.94 173 LEU A N 1
ATOM 1293 C CA . LEU A 1 173 ? 16.782 2.786 -1.306 1.00 97.94 173 LEU A CA 1
ATOM 1294 C C . LEU A 1 173 ? 18.218 2.362 -0.986 1.00 97.94 173 LEU A C 1
ATOM 1296 O O . LEU A 1 173 ? 19.154 2.893 -1.575 1.00 97.94 173 LEU A O 1
ATOM 1300 N N . ALA A 1 174 ? 18.397 1.371 -0.111 1.00 97.81 174 ALA A N 1
ATOM 1301 C CA . ALA A 1 174 ? 19.697 0.766 0.170 1.00 97.81 174 ALA A CA 1
ATOM 1302 C C . ALA A 1 174 ? 20.174 -0.191 -0.938 1.00 97.81 174 ALA A C 1
ATOM 1304 O O . ALA A 1 174 ? 21.262 -0.754 -0.833 1.00 97.81 174 ALA A O 1
ATOM 1305 N N . GLY A 1 175 ? 19.370 -0.413 -1.985 1.00 97.38 175 GLY A N 1
ATOM 1306 C CA . GLY A 1 175 ? 19.701 -1.333 -3.067 1.00 97.38 175 GLY A CA 1
ATOM 1307 C C . GLY A 1 175 ? 19.742 -2.798 -2.632 1.00 97.38 175 GLY A C 1
ATOM 1308 O O . GLY A 1 175 ? 20.480 -3.579 -3.229 1.00 97.38 175 GLY A O 1
ATOM 1309 N N . ARG A 1 176 ? 18.966 -3.172 -1.610 1.00 97.62 176 ARG A N 1
ATOM 1310 C CA . ARG A 1 176 ? 18.915 -4.520 -1.032 1.00 97.62 176 ARG A CA 1
ATOM 1311 C C . ARG A 1 176 ? 17.683 -5.295 -1.472 1.00 97.62 176 ARG A C 1
ATOM 1313 O O . ARG A 1 176 ? 16.601 -4.736 -1.655 1.00 97.62 176 ARG A O 1
ATOM 1320 N N . GLY A 1 177 ? 17.840 -6.612 -1.583 1.00 96.56 177 GLY A N 1
ATOM 1321 C CA . GLY A 1 177 ? 16.731 -7.515 -1.873 1.00 96.56 177 GLY A CA 1
ATOM 1322 C C . GLY A 1 177 ? 15.661 -7.475 -0.778 1.00 96.56 177 GLY A C 1
ATOM 1323 O O . GLY A 1 177 ? 15.933 -7.148 0.375 1.00 96.56 177 GLY A O 1
ATOM 1324 N N . ARG A 1 178 ? 14.426 -7.859 -1.115 1.00 95.62 178 ARG A N 1
ATOM 1325 C CA . ARG A 1 178 ? 13.272 -7.799 -0.192 1.00 95.62 178 ARG A CA 1
ATOM 1326 C C . ARG A 1 178 ? 13.463 -8.557 1.118 1.00 95.62 178 ARG A C 1
ATOM 1328 O O . ARG A 1 178 ? 12.792 -8.223 2.074 1.00 95.62 178 ARG A O 1
ATOM 1335 N N . PHE A 1 179 ? 14.311 -9.582 1.131 1.00 96.06 179 PHE A N 1
ATOM 1336 C CA . PHE A 1 179 ? 14.538 -10.452 2.288 1.00 96.06 179 PHE A CA 1
ATOM 1337 C C . PHE A 1 179 ? 15.981 -10.391 2.804 1.00 96.06 179 PHE A C 1
ATOM 1339 O O . PHE A 1 179 ? 16.319 -11.079 3.759 1.00 96.06 179 PHE A O 1
ATOM 1346 N N . ASP A 1 180 ? 16.818 -9.546 2.200 1.00 96.38 180 ASP A N 1
ATOM 1347 C CA . ASP A 1 180 ? 18.208 -9.330 2.603 1.00 96.38 180 ASP A CA 1
ATOM 1348 C C . ASP A 1 180 ? 18.291 -8.180 3.621 1.00 96.38 180 ASP A C 1
ATOM 1350 O O . ASP A 1 180 ? 18.803 -7.086 3.353 1.00 96.38 180 ASP A O 1
ATOM 1354 N N . ALA A 1 181 ? 17.633 -8.380 4.763 1.00 95.62 181 ALA A N 1
ATOM 1355 C CA . ALA A 1 181 ? 17.484 -7.365 5.796 1.00 95.62 181 ALA A CA 1
ATOM 1356 C C . ALA A 1 181 ? 18.642 -7.407 6.797 1.00 95.62 181 ALA A C 1
ATOM 1358 O O . ALA A 1 181 ? 18.871 -8.421 7.452 1.00 95.62 181 ALA A O 1
ATOM 1359 N N . GLU A 1 182 ? 19.300 -6.263 6.987 1.00 95.88 182 GLU A N 1
ATOM 1360 C CA . GLU A 1 182 ? 20.145 -6.030 8.162 1.00 95.88 182 GLU A CA 1
ATOM 1361 C C . GLU A 1 182 ? 19.316 -6.139 9.457 1.00 95.88 182 GLU A C 1
ATOM 1363 O O . GLU A 1 182 ? 18.106 -5.874 9.432 1.00 95.88 182 GLU A O 1
ATOM 1368 N N . PRO A 1 183 ? 19.940 -6.421 10.617 1.00 97.50 183 PRO A N 1
ATOM 1369 C CA . PRO A 1 183 ? 19.229 -6.559 11.889 1.00 97.50 183 PRO A CA 1
ATOM 1370 C C . PRO A 1 183 ? 18.296 -5.383 12.221 1.00 97.50 183 PRO A C 1
ATOM 1372 O O . PRO A 1 183 ? 17.167 -5.594 12.659 1.00 97.50 183 PRO A O 1
ATOM 1375 N N . ALA A 1 184 ? 18.718 -4.142 11.955 1.00 97.19 184 ALA A N 1
ATOM 1376 C CA . ALA A 1 184 ? 17.890 -2.958 12.195 1.00 97.19 184 ALA A CA 1
ATOM 1377 C C . ALA A 1 184 ? 16.631 -2.919 11.303 1.00 97.19 184 ALA A C 1
ATOM 1379 O O . ALA A 1 184 ? 15.533 -2.636 11.786 1.00 97.19 184 ALA A O 1
ATOM 1380 N N . ALA A 1 185 ? 16.769 -3.258 10.017 1.00 97.56 185 ALA A N 1
ATOM 1381 C CA . ALA A 1 185 ? 15.645 -3.336 9.086 1.00 97.56 185 ALA A CA 1
ATOM 1382 C C . ALA A 1 185 ? 14.707 -4.504 9.442 1.00 97.56 185 ALA A C 1
ATOM 1384 O O . ALA A 1 185 ? 13.486 -4.367 9.370 1.00 97.56 185 ALA A O 1
ATOM 1385 N N . ALA A 1 186 ? 15.261 -5.629 9.901 1.00 97.75 186 ALA A N 1
ATOM 1386 C CA . ALA A 1 186 ? 14.481 -6.762 10.385 1.00 97.75 186 ALA A CA 1
ATOM 1387 C C . ALA A 1 186 ? 13.635 -6.389 11.616 1.00 97.75 186 ALA A C 1
ATOM 1389 O O . ALA A 1 186 ? 12.442 -6.685 11.642 1.00 97.75 186 ALA A O 1
ATOM 1390 N N . ILE A 1 187 ? 14.200 -5.678 12.600 1.00 98.25 187 ILE A N 1
ATOM 1391 C CA . ILE A 1 187 ? 13.451 -5.183 13.772 1.00 98.25 187 ILE A CA 1
ATOM 1392 C C . ILE A 1 187 ? 12.283 -4.293 13.338 1.00 98.25 187 ILE A C 1
ATOM 1394 O O . ILE A 1 187 ? 11.175 -4.434 13.865 1.00 98.25 187 ILE A O 1
ATOM 1398 N N . LEU A 1 188 ? 12.509 -3.407 12.364 1.00 98.19 188 LEU A N 1
ATOM 1399 C CA . LEU A 1 188 ? 11.470 -2.535 11.821 1.00 98.19 188 LEU A CA 1
ATOM 1400 C C . LEU A 1 188 ? 10.328 -3.346 11.190 1.00 98.19 188 LEU A C 1
ATOM 1402 O O . LEU A 1 188 ? 9.160 -3.114 11.511 1.00 98.19 188 LEU A O 1
ATOM 1406 N N . LEU A 1 189 ? 10.664 -4.339 10.357 1.00 98.38 189 LEU A N 1
ATOM 1407 C CA . LEU A 1 189 ? 9.692 -5.243 9.743 1.00 98.38 189 LEU A CA 1
ATOM 1408 C C . LEU A 1 189 ? 8.901 -6.025 10.798 1.00 98.38 189 LEU A C 1
ATOM 1410 O O . LEU A 1 189 ? 7.673 -6.008 10.768 1.00 98.38 189 LEU A O 1
ATOM 1414 N N . PHE A 1 190 ? 9.575 -6.692 11.737 1.00 98.38 190 PHE A N 1
ATOM 1415 C CA . PHE A 1 190 ? 8.911 -7.519 12.749 1.00 98.38 190 PHE A CA 1
ATOM 1416 C C . PHE A 1 190 ? 8.025 -6.695 13.683 1.00 98.38 190 PHE A C 1
ATOM 1418 O O . PHE A 1 190 ? 6.925 -7.134 14.018 1.00 98.38 190 PHE A O 1
ATOM 1425 N N . SER A 1 191 ? 8.451 -5.483 14.046 1.00 98.62 191 SER A N 1
ATOM 1426 C CA . SER A 1 191 ? 7.616 -4.542 14.801 1.00 98.62 191 SER A CA 1
ATOM 1427 C C . SER A 1 191 ? 6.371 -4.158 14.002 1.00 98.62 191 SER A C 1
ATOM 1429 O O . SER A 1 191 ? 5.261 -4.192 14.529 1.00 98.62 191 SER A O 1
ATOM 1431 N N . GLY A 1 192 ? 6.539 -3.876 12.705 1.00 98.44 192 GLY A N 1
ATOM 1432 C CA . GLY A 1 192 ? 5.433 -3.612 11.790 1.00 98.44 192 GLY A CA 1
ATOM 1433 C C . GLY A 1 192 ? 4.441 -4.772 11.717 1.00 98.44 192 GLY A C 1
ATOM 1434 O O . GLY A 1 192 ? 3.248 -4.580 11.943 1.00 98.44 192 GLY A O 1
ATOM 1435 N N . VAL A 1 193 ? 4.932 -5.993 11.491 1.00 98.44 193 VAL A N 1
ATOM 1436 C CA . VAL A 1 193 ? 4.105 -7.209 11.435 1.00 98.44 193 VAL A CA 1
ATOM 1437 C C . VAL A 1 193 ? 3.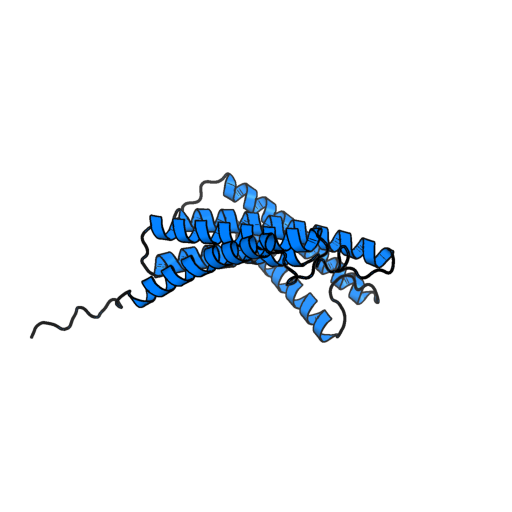398 -7.468 12.764 1.00 98.44 193 VAL A C 1
ATOM 1439 O O . VAL A 1 193 ? 2.212 -7.786 12.758 1.00 98.44 193 VAL A O 1
ATOM 1442 N N . ALA A 1 194 ? 4.063 -7.286 13.907 1.00 98.69 194 ALA A N 1
ATOM 1443 C CA . ALA A 1 194 ? 3.434 -7.440 15.218 1.00 98.69 194 ALA A CA 1
ATOM 1444 C C . ALA A 1 194 ? 2.286 -6.435 15.418 1.00 98.69 194 ALA A C 1
ATOM 1446 O O . ALA A 1 194 ? 1.192 -6.814 15.843 1.00 98.69 194 ALA A O 1
ATOM 1447 N N . CYS A 1 195 ? 2.500 -5.173 15.036 1.00 98.62 195 CYS A N 1
ATOM 1448 C CA . CYS A 1 195 ? 1.482 -4.125 15.061 1.00 98.62 195 CYS A CA 1
ATOM 1449 C C . CYS A 1 195 ? 0.288 -4.401 14.127 1.00 98.62 195 CYS A C 1
ATOM 1451 O O . CYS A 1 195 ? -0.796 -3.880 14.377 1.00 98.62 195 CYS A O 1
ATOM 1453 N N . LEU A 1 196 ? 0.451 -5.237 13.096 1.00 98.06 196 LEU A N 1
ATOM 1454 C CA . LEU A 1 196 ? -0.635 -5.709 12.228 1.00 98.06 196 LEU A CA 1
ATOM 1455 C C . LEU A 1 196 ? -1.337 -6.952 12.796 1.00 98.06 196 LEU A C 1
ATOM 1457 O O . LEU A 1 196 ? -2.566 -7.014 12.852 1.00 98.06 196 LEU A O 1
ATOM 1461 N N . ALA A 1 197 ? -0.563 -7.942 13.241 1.00 98.50 197 ALA A N 1
ATOM 1462 C CA . ALA A 1 197 ? -1.063 -9.246 13.659 1.00 98.50 197 ALA A CA 1
ATOM 1463 C C . ALA A 1 197 ? -1.815 -9.194 14.996 1.00 98.50 197 ALA A C 1
ATOM 1465 O O . ALA A 1 197 ? -2.852 -9.841 15.145 1.00 98.50 197 ALA A O 1
ATOM 1466 N N . VAL A 1 198 ? -1.334 -8.406 15.966 1.00 98.62 198 VAL A N 1
ATOM 1467 C CA . VAL A 1 198 ? -1.955 -8.313 17.298 1.00 98.62 198 VAL A CA 1
ATOM 1468 C C . VAL A 1 198 ? -3.393 -7.772 17.227 1.00 98.62 198 VAL A C 1
ATOM 1470 O O . VAL A 1 198 ? -4.280 -8.430 17.773 1.00 98.62 198 VAL A O 1
ATOM 1473 N N . PRO A 1 199 ? -3.693 -6.652 16.534 1.00 98.50 199 PRO A N 1
ATOM 1474 C CA . PRO A 1 199 ? -5.070 -6.178 16.362 1.00 98.50 199 PRO A CA 1
ATOM 1475 C C . PRO A 1 199 ? -6.015 -7.202 15.728 1.00 98.50 199 PRO A C 1
ATOM 1477 O O . PRO A 1 199 ? -7.163 -7.342 16.162 1.00 98.50 199 PRO A O 1
ATOM 1480 N N . VAL A 1 200 ? -5.532 -7.943 14.725 1.00 98.19 200 VAL A N 1
ATOM 1481 C CA . VAL A 1 200 ? -6.299 -9.016 14.079 1.00 98.19 200 VAL A CA 1
ATOM 1482 C C . VAL A 1 200 ? -6.572 -10.137 15.081 1.00 98.19 200 VAL A C 1
ATOM 1484 O O . VAL A 1 200 ? -7.725 -10.525 15.257 1.00 98.19 200 VAL A O 1
ATOM 1487 N N . GLY A 1 201 ? -5.553 -10.596 15.8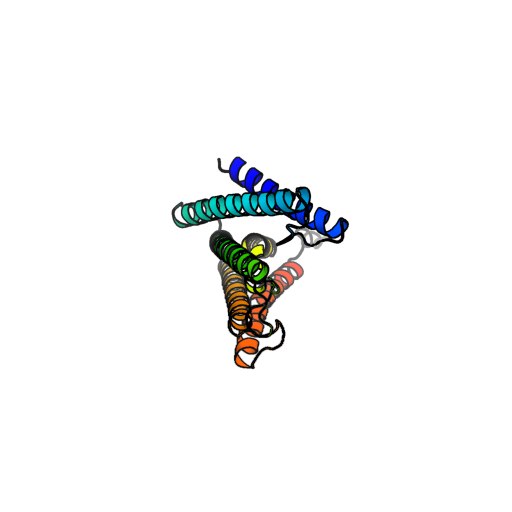11 1.00 98.25 201 GLY A N 1
ATOM 1488 C CA . GLY A 1 201 ? -5.691 -11.628 16.840 1.00 98.25 201 GLY A CA 1
ATOM 1489 C C . GLY A 1 201 ? -6.664 -11.240 17.958 1.00 98.25 201 GLY A C 1
ATOM 1490 O O . GLY A 1 201 ? -7.539 -12.029 18.312 1.00 98.25 201 GLY A O 1
ATOM 1491 N N . VAL A 1 202 ? -6.581 -10.005 18.464 1.00 98.19 202 VAL A N 1
ATOM 1492 C CA . VAL A 1 202 ? -7.513 -9.465 19.472 1.00 98.19 202 VAL A CA 1
ATOM 1493 C C . VAL A 1 202 ? -8.948 -9.448 18.943 1.00 98.19 202 VAL A C 1
ATOM 1495 O O . VAL A 1 202 ? -9.874 -9.849 19.651 1.00 98.19 202 VAL A O 1
ATOM 1498 N N . THR A 1 203 ? -9.138 -9.022 17.693 1.00 97.88 203 THR A N 1
ATOM 1499 C CA . THR A 1 203 ? -10.455 -8.966 17.045 1.00 97.88 203 THR A CA 1
ATOM 1500 C C . THR A 1 203 ? -11.052 -10.361 16.861 1.00 97.88 203 THR A C 1
ATOM 1502 O O . THR A 1 203 ? -12.206 -10.587 17.229 1.00 97.88 203 THR A O 1
ATOM 1505 N N . LEU A 1 204 ? -10.265 -11.315 16.356 1.00 97.88 204 LEU A N 1
ATOM 1506 C CA . LEU A 1 204 ? -10.688 -12.706 16.168 1.00 97.88 204 LEU A CA 1
ATOM 1507 C C . LEU A 1 204 ? -11.009 -13.388 17.503 1.00 97.88 204 LEU A C 1
ATOM 1509 O O . LEU A 1 204 ? -12.031 -14.060 17.629 1.00 97.88 204 LEU A O 1
ATOM 1513 N N . TRP A 1 205 ? -10.180 -13.170 18.523 1.00 97.56 205 TRP A N 1
ATOM 1514 C CA . TRP A 1 205 ? -10.400 -13.713 19.861 1.00 97.56 205 TRP A CA 1
ATOM 1515 C C . TRP A 1 205 ? -11.681 -13.171 20.503 1.00 97.56 205 TRP A C 1
ATOM 1517 O O . TRP A 1 205 ? -12.461 -13.934 21.077 1.00 97.56 205 TRP A O 1
ATOM 1527 N N . ALA A 1 206 ? -11.937 -11.867 20.373 1.00 96.81 206 ALA A N 1
ATOM 1528 C CA . ALA A 1 206 ? -13.170 -11.258 20.861 1.00 96.81 206 ALA A CA 1
ATOM 1529 C C . ALA A 1 206 ? -14.401 -11.801 20.122 1.00 96.81 206 ALA A C 1
ATOM 1531 O O . ALA A 1 206 ? -15.400 -12.127 20.764 1.00 96.81 206 ALA A O 1
ATOM 1532 N N . ALA A 1 207 ? -14.307 -11.979 18.800 1.00 95.62 207 ALA A N 1
ATOM 1533 C CA . ALA A 1 207 ? -15.371 -12.577 18.002 1.00 95.62 207 ALA A CA 1
ATOM 1534 C C . ALA A 1 207 ? -15.675 -14.020 18.442 1.00 95.62 207 ALA A C 1
ATOM 1536 O O . ALA A 1 207 ? -16.839 -14.358 18.638 1.00 95.62 207 ALA A O 1
ATOM 1537 N N . ALA A 1 208 ? -14.646 -14.840 18.680 1.00 95.69 208 ALA A N 1
ATOM 1538 C CA . ALA A 1 208 ? -14.799 -16.228 19.123 1.00 95.69 208 ALA A CA 1
ATOM 1539 C C . ALA A 1 208 ? -15.417 -16.357 20.528 1.00 95.69 208 ALA A C 1
ATOM 1541 O O . ALA A 1 208 ? -16.120 -17.322 20.816 1.00 95.69 208 ALA A O 1
ATOM 1542 N N . ARG A 1 209 ? -15.177 -15.383 21.417 1.00 93.75 209 ARG A N 1
ATOM 1543 C CA . ARG A 1 209 ? -15.755 -15.362 22.773 1.00 93.75 209 ARG A CA 1
ATOM 1544 C C . ARG A 1 209 ? -17.167 -14.789 22.831 1.00 93.75 209 ARG A C 1
ATOM 1546 O O . ARG A 1 209 ? -17.825 -14.890 23.871 1.00 93.75 209 ARG A O 1
ATOM 1553 N N . ARG A 1 210 ? -17.646 -14.179 21.747 1.00 87.06 210 ARG A N 1
ATOM 1554 C CA . ARG A 1 210 ? -18.978 -13.585 21.695 1.00 87.06 210 ARG A CA 1
ATOM 1555 C C . ARG A 1 210 ? -20.015 -14.706 21.606 1.00 87.06 210 ARG A C 1
ATOM 1557 O O . ARG A 1 210 ? -20.098 -15.409 20.605 1.00 87.06 210 ARG A O 1
ATOM 1564 N N . ARG A 1 211 ? -20.815 -14.890 22.662 1.00 74.19 211 ARG A N 1
ATOM 1565 C CA . ARG A 1 211 ? -21.928 -15.852 22.631 1.00 74.19 211 ARG A CA 1
ATOM 1566 C C . ARG A 1 211 ? -22.947 -15.418 21.568 1.00 74.19 211 ARG A C 1
ATOM 1568 O O . ARG A 1 211 ? -23.273 -14.228 21.525 1.00 74.19 211 ARG A O 1
ATOM 1575 N N . PRO A 1 212 ? -23.468 -16.340 20.739 1.00 69.06 212 PRO A N 1
ATOM 1576 C CA . PRO A 1 212 ? -24.527 -16.003 19.805 1.00 69.06 212 PRO A CA 1
ATOM 1577 C C . PRO A 1 212 ? -25.763 -15.517 20.579 1.00 69.06 212 PRO A C 1
ATOM 1579 O O . PRO A 1 212 ? -26.076 -16.069 21.642 1.00 69.06 212 PRO A O 1
ATOM 1582 N N . PRO A 1 213 ? -26.460 -14.482 20.082 1.00 56.62 213 PRO A N 1
ATOM 1583 C CA . PRO A 1 213 ? -27.705 -14.022 20.680 1.00 56.62 213 PRO A CA 1
ATOM 1584 C C . PRO A 1 213 ? -28.746 -15.147 20.557 1.00 56.62 213 PRO A C 1
ATOM 1586 O O . PRO A 1 213 ? -29.256 -15.402 19.474 1.00 56.62 213 PRO A O 1
ATOM 1589 N N . GLY A 1 214 ? -28.987 -15.875 21.653 1.00 57.56 214 GLY A N 1
ATOM 1590 C CA . GLY A 1 214 ? -29.940 -16.994 21.699 1.00 57.56 214 GLY A CA 1
ATOM 1591 C C . GLY A 1 214 ? -29.670 -18.064 22.766 1.00 57.56 214 GLY A C 1
ATOM 1592 O O . GLY A 1 214 ? -30.593 -18.758 23.172 1.00 57.56 214 GLY A O 1
ATOM 1593 N N . SER A 1 215 ? -28.450 -18.182 23.304 1.00 57.91 215 SER A N 1
ATOM 1594 C CA . SER A 1 215 ? -28.113 -19.260 24.263 1.00 57.91 215 SER A CA 1
ATOM 1595 C C . SER A 1 215 ? -28.569 -19.031 25.715 1.00 57.91 215 SER A C 1
ATOM 1597 O O . SER A 1 215 ? -28.227 -19.816 26.598 1.00 57.91 215 SER A O 1
ATOM 1599 N N . ALA A 1 216 ? -29.344 -17.974 25.981 1.00 54.56 216 ALA A N 1
ATOM 1600 C CA . ALA A 1 216 ? -29.877 -17.660 27.310 1.00 54.56 216 ALA A CA 1
ATOM 1601 C C . ALA A 1 216 ? -31.328 -18.140 27.540 1.00 54.56 216 ALA A C 1
ATOM 1603 O O . ALA A 1 216 ? -31.829 -17.991 28.648 1.00 54.56 216 ALA A O 1
ATOM 1604 N N . ALA A 1 217 ? -32.001 -18.727 26.541 1.00 54.53 217 ALA A N 1
ATOM 1605 C CA . ALA A 1 217 ? -33.439 -19.032 26.604 1.00 54.53 217 ALA A CA 1
ATOM 1606 C C . ALA A 1 217 ? -33.806 -20.480 27.003 1.00 54.53 217 ALA A C 1
ATOM 1608 O O . ALA A 1 217 ? -34.934 -20.902 26.779 1.00 54.53 217 ALA A O 1
ATOM 1609 N N . THR A 1 218 ? -32.899 -21.258 27.602 1.00 53.47 218 THR A N 1
ATOM 1610 C CA . THR A 1 218 ? -33.209 -22.630 28.059 1.00 53.47 218 THR A CA 1
ATOM 1611 C C . THR A 1 218 ? -32.658 -22.908 29.456 1.00 53.47 218 THR A C 1
ATOM 1613 O O . THR A 1 218 ? -31.781 -23.752 29.622 1.00 53.47 218 THR A O 1
ATOM 1616 N N . ARG A 1 219 ? -33.138 -22.181 30.472 1.00 54.19 219 ARG A N 1
ATOM 1617 C CA . ARG A 1 219 ? -33.119 -22.633 31.878 1.00 54.19 219 ARG A CA 1
ATOM 1618 C C . ARG A 1 219 ? -34.325 -22.078 32.634 1.00 54.19 219 ARG A C 1
ATOM 1620 O O . ARG A 1 219 ? -34.182 -21.115 33.377 1.00 54.19 219 ARG A O 1
ATOM 1627 N N . SER A 1 220 ? -35.484 -22.694 32.430 1.00 52.03 220 SER A N 1
ATOM 1628 C CA . SER A 1 220 ? -36.563 -22.775 33.424 1.00 52.03 220 SER A CA 1
ATOM 1629 C C . SER A 1 220 ? -37.700 -23.643 32.875 1.00 52.03 220 SER A C 1
ATOM 1631 O O . SER A 1 220 ? -38.509 -23.158 32.082 1.00 52.03 220 SER A O 1
ATOM 1633 N N . ALA A 1 221 ? -37.732 -24.910 33.278 1.00 48.47 221 ALA A N 1
ATOM 1634 C CA . ALA A 1 221 ? -38.937 -25.712 33.484 1.00 48.47 221 ALA A CA 1
ATOM 1635 C C . ALA A 1 221 ? -38.554 -26.897 34.376 1.00 48.47 221 ALA A C 1
ATOM 1637 O O . ALA A 1 221 ? -37.515 -27.525 34.067 1.00 48.47 221 ALA A O 1
#